Protein AF-A0A497IGG0-F1 (afdb_monomer)

Nearest PDB structures (foldseek):
  1g3r-assembly1_A  TM=9.548E-01  e=1.535E-21  Pyrococcus furiosus
  1ion-assembly1_A  TM=9.509E-01  e=1.535E-21  Pyrococcus horikoshii OT3
  1hyq-assembly1_A  TM=8.989E-01  e=4.928E-22  Archaeoglobus fulgidus
  3r9i-assembly2_C  TM=8.880E-01  e=5.712E-17  Escherichia coli K-12
  3ea0-assembly1_B  TM=8.525E-01  e=4.360E-14  Chlorobaculum tepidum TLS

pLDDT: mean 75.9, std 26.22, range [29.31, 98.81]

Sequence (349 aa):
MARVIGIISGKGGVGKTTIAVNMSALLQQNKYDNILVETNFTSPTAGLHLGLVPAEHTIDKVLKRKMKIRDVLIEHPSGLTIVSFSMVLKDLKDIDPEELMKVVRRLRKESDLIILDGPDGLGKETILTIENSDDILIVTNPELPAVVEALRCARLAKAFKKNVLGVVINRVGEYEYELLPEEVENITEERILGIIPEDRVLQEAIAHRTPVVIFDPEAPSSVALRELTQDIIGISLKMKKAAKKMPSEKVKKVEKREELKFFKKIKHTLKGDIIGDFRGLFGMMKRRKSEAVMKKIEALETIKGSPVKKAEEKAEKKEERKKGIKEKFIEFLHTDYDLKTLKAKKKEI

Structure (mmCIF, N/CA/C/O backbone):
data_AF-A0A497IGG0-F1
#
_entry.id   AF-A0A497IGG0-F1
#
loop_
_atom_site.group_PDB
_atom_site.id
_atom_site.type_symbol
_atom_site.label_atom_id
_atom_site.label_alt_id
_atom_site.label_comp_id
_atom_site.label_asym_id
_atom_site.label_entity_id
_atom_site.label_seq_id
_atom_site.pdbx_PDB_ins_code
_atom_site.Cartn_x
_atom_site.Cartn_y
_atom_site.Cartn_z
_atom_site.occupancy
_atom_site.B_iso_or_equiv
_atom_site.auth_seq_id
_atom_site.auth_comp_id
_atom_site.auth_asym_id
_atom_site.auth_atom_id
_atom_site.pdbx_PDB_model_num
ATOM 1 N N . MET A 1 1 ? -8.935 -10.518 15.696 1.00 64.12 1 MET A N 1
ATOM 2 C CA . MET A 1 1 ? -8.719 -9.098 15.350 1.00 64.12 1 MET A CA 1
ATOM 3 C C . MET A 1 1 ? -8.393 -9.037 13.878 1.00 64.12 1 MET A C 1
ATOM 5 O O . MET A 1 1 ? -7.662 -9.919 13.431 1.00 64.12 1 MET A O 1
ATOM 9 N N . ALA A 1 2 ? -8.943 -8.045 13.172 1.00 87.31 2 ALA A N 1
ATOM 10 C CA . ALA A 1 2 ? -8.617 -7.789 11.775 1.00 87.31 2 ALA A CA 1
ATOM 11 C C . ALA A 1 2 ? -7.109 -7.667 11.592 1.00 87.31 2 ALA A C 1
ATOM 13 O O . ALA A 1 2 ? -6.433 -7.069 12.441 1.00 87.31 2 ALA A O 1
ATOM 14 N N . ARG A 1 3 ? -6.610 -8.222 10.495 1.00 91.50 3 ARG A N 1
ATOM 15 C CA . ARG A 1 3 ? -5.224 -8.044 10.083 1.00 91.50 3 ARG A CA 1
ATOM 16 C C . ARG A 1 3 ? -5.093 -6.737 9.311 1.00 91.50 3 ARG A C 1
ATOM 18 O O . ARG A 1 3 ? -5.967 -6.437 8.510 1.00 91.50 3 ARG A O 1
ATOM 25 N N . VAL A 1 4 ? -4.033 -5.970 9.537 1.00 95.25 4 VAL A N 1
ATOM 26 C CA . VAL A 1 4 ? -3.829 -4.676 8.867 1.00 95.25 4 VAL A CA 1
ATOM 27 C C . VAL A 1 4 ? -2.550 -4.694 8.046 1.00 95.25 4 VAL A C 1
ATOM 29 O O . VAL A 1 4 ? -1.474 -4.932 8.594 1.00 95.25 4 VAL A O 1
ATOM 32 N N . ILE A 1 5 ? -2.674 -4.416 6.751 1.00 97.38 5 ILE A N 1
ATOM 33 C CA . ILE A 1 5 ? -1.553 -4.261 5.825 1.00 97.38 5 ILE A CA 1
ATOM 34 C C . ILE A 1 5 ? -1.436 -2.778 5.483 1.00 97.38 5 ILE A C 1
ATOM 36 O O . ILE A 1 5 ? -2.341 -2.209 4.878 1.00 97.38 5 ILE A O 1
ATOM 40 N N . GLY A 1 6 ? -0.330 -2.154 5.875 1.00 97.62 6 GLY A N 1
ATOM 41 C CA . GLY A 1 6 ? -0.007 -0.786 5.486 1.00 97.62 6 GLY A CA 1
ATOM 42 C C . GLY A 1 6 ? 0.817 -0.762 4.211 1.00 97.62 6 GLY A C 1
ATOM 43 O O . GLY A 1 6 ? 1.868 -1.400 4.154 1.00 97.62 6 GLY A O 1
ATOM 44 N N . ILE A 1 7 ? 0.365 -0.016 3.209 1.00 98.44 7 ILE A N 1
ATOM 45 C CA . ILE A 1 7 ? 1.112 0.227 1.976 1.00 98.44 7 ILE A CA 1
ATOM 46 C C . ILE A 1 7 ? 1.836 1.563 2.112 1.00 98.44 7 ILE A C 1
ATOM 48 O O . ILE A 1 7 ? 1.200 2.590 2.335 1.00 98.44 7 ILE A O 1
ATOM 52 N N . ILE A 1 8 ? 3.165 1.559 2.001 1.00 97.94 8 ILE A N 1
ATOM 53 C CA . ILE A 1 8 ? 3.995 2.761 2.178 1.00 97.94 8 ILE A CA 1
ATOM 54 C C . ILE A 1 8 ? 5.045 2.901 1.074 1.00 97.94 8 ILE A C 1
ATOM 56 O O . ILE A 1 8 ? 5.394 1.940 0.392 1.00 97.94 8 ILE A O 1
ATOM 60 N N . SER A 1 9 ? 5.573 4.114 0.917 1.00 97.62 9 SER A N 1
ATOM 61 C CA . SER A 1 9 ? 6.671 4.433 0.004 1.00 97.62 9 SER A CA 1
ATOM 62 C C . SER A 1 9 ? 7.391 5.675 0.504 1.00 97.62 9 SER A C 1
ATOM 64 O O . SER A 1 9 ? 6.770 6.568 1.076 1.00 97.62 9 SER A O 1
ATOM 66 N N . GLY A 1 10 ? 8.699 5.762 0.276 1.00 93.00 10 GLY A N 1
ATOM 67 C CA . GLY A 1 10 ? 9.455 6.947 0.688 1.00 93.00 10 GLY A CA 1
ATOM 68 C C . GLY A 1 10 ? 9.480 8.054 -0.377 1.00 93.00 10 GLY A C 1
ATOM 69 O O . GLY A 1 10 ? 9.797 9.195 -0.061 1.00 93.00 10 GLY A O 1
ATOM 70 N N . LYS A 1 11 ? 9.061 7.757 -1.616 1.00 94.00 11 LYS A N 1
ATOM 71 C CA . LYS A 1 11 ? 8.843 8.738 -2.694 1.00 94.00 11 LYS A CA 1
ATOM 72 C C . LYS A 1 11 ? 7.354 8.817 -3.053 1.00 94.00 11 LYS A C 1
ATOM 74 O O . LYS A 1 11 ? 6.658 7.798 -3.016 1.00 94.00 11 LYS A O 1
ATOM 79 N N . GLY A 1 12 ? 6.882 10.016 -3.394 1.00 93.69 12 GLY A N 1
ATOM 80 C CA . GLY A 1 12 ? 5.535 10.236 -3.923 1.00 93.69 12 GLY A CA 1
ATOM 81 C C . GLY A 1 12 ? 5.400 9.863 -5.397 1.00 93.69 12 GLY A C 1
ATOM 82 O O . GLY A 1 12 ? 6.393 9.784 -6.117 1.00 93.69 12 GLY A O 1
ATOM 83 N N . GLY A 1 13 ? 4.171 9.593 -5.838 1.00 93.75 13 GLY A N 1
ATOM 84 C CA . GLY A 1 13 ? 3.883 9.255 -7.240 1.00 93.75 13 GLY A CA 1
ATOM 85 C C . GLY A 1 13 ? 4.322 7.854 -7.694 1.00 93.75 13 GLY A C 1
ATOM 86 O O . GLY A 1 13 ? 4.253 7.556 -8.878 1.00 93.75 13 GLY A O 1
ATOM 87 N N . VAL A 1 14 ? 4.731 6.966 -6.781 1.00 96.69 14 VAL A N 1
ATOM 88 C CA . VAL A 1 14 ? 5.148 5.585 -7.122 1.00 96.69 14 VAL A CA 1
ATOM 89 C C . VAL A 1 14 ? 3.981 4.613 -7.371 1.00 96.69 14 VAL A C 1
ATOM 91 O O . VAL A 1 14 ? 4.199 3.428 -7.585 1.00 96.69 14 VAL A O 1
ATOM 94 N N . GLY A 1 15 ? 2.726 5.071 -7.289 1.00 96.31 15 GLY A N 1
ATOM 95 C CA . GLY A 1 15 ? 1.532 4.248 -7.548 1.00 96.31 15 GLY A CA 1
ATOM 96 C C . GLY A 1 15 ? 0.986 3.431 -6.365 1.00 96.31 15 GLY A C 1
ATOM 97 O O . GLY A 1 15 ? 0.277 2.451 -6.582 1.00 96.31 15 GLY A O 1
ATOM 98 N N . LYS A 1 16 ? 1.261 3.829 -5.110 1.00 97.00 16 LYS A N 1
ATOM 99 C CA . LYS A 1 16 ? 0.689 3.173 -3.910 1.00 97.00 16 LYS A CA 1
ATOM 100 C C . LYS A 1 16 ? -0.827 3.041 -3.961 1.00 97.00 16 LYS A C 1
ATOM 102 O O . LYS A 1 16 ? -1.327 1.927 -3.862 1.00 97.00 16 LYS A O 1
ATOM 107 N N . THR A 1 17 ? -1.534 4.153 -4.155 1.00 97.25 17 THR A N 1
ATOM 108 C CA . THR A 1 17 ? -2.999 4.183 -4.188 1.00 97.25 17 THR A CA 1
ATOM 109 C C . THR A 1 17 ? -3.548 3.290 -5.291 1.00 97.25 17 THR A C 1
ATOM 111 O O . THR A 1 17 ? -4.487 2.532 -5.066 1.00 97.25 17 THR A O 1
ATOM 114 N N . THR A 1 18 ? -2.911 3.298 -6.462 1.00 97.81 18 THR A N 1
ATOM 115 C CA . THR A 1 18 ? -3.256 2.420 -7.582 1.00 97.81 18 THR A CA 1
ATOM 116 C C . THR A 1 18 ? -3.155 0.946 -7.185 1.00 97.81 18 THR A C 1
ATOM 118 O O . THR A 1 18 ? -4.104 0.190 -7.396 1.00 97.81 18 THR A O 1
ATOM 121 N N . ILE A 1 19 ? -2.056 0.534 -6.546 1.00 98.25 19 ILE A N 1
ATOM 122 C CA . ILE A 1 19 ? -1.895 -0.834 -6.034 1.00 98.25 19 ILE A CA 1
ATOM 123 C C . ILE A 1 19 ? -2.921 -1.126 -4.929 1.00 98.25 19 ILE A C 1
ATOM 125 O O . ILE A 1 19 ? -3.547 -2.182 -4.954 1.00 98.25 19 ILE A O 1
ATOM 129 N N . ALA A 1 20 ? -3.145 -0.198 -3.994 1.00 98.19 20 ALA A N 1
ATOM 130 C CA . ALA A 1 20 ? -4.071 -0.370 -2.874 1.00 98.19 20 ALA A CA 1
ATOM 131 C C . ALA A 1 20 ? -5.507 -0.614 -3.351 1.00 98.19 20 ALA A C 1
ATOM 133 O O . ALA A 1 20 ? -6.161 -1.557 -2.903 1.00 98.19 20 ALA A O 1
ATOM 134 N N . VAL A 1 21 ? -5.977 0.202 -4.298 1.00 98.00 21 VAL A N 1
ATOM 135 C CA . VAL A 1 21 ? -7.313 0.113 -4.898 1.00 98.00 21 VAL A CA 1
ATOM 136 C C . VAL A 1 21 ? -7.501 -1.216 -5.626 1.00 98.00 21 VAL A C 1
ATOM 138 O O . VAL A 1 21 ? -8.474 -1.928 -5.370 1.00 98.00 21 VAL A O 1
ATOM 141 N N . ASN A 1 22 ? -6.559 -1.585 -6.495 1.00 98.31 22 ASN A N 1
ATOM 142 C CA . ASN A 1 22 ? -6.674 -2.809 -7.286 1.00 98.31 22 ASN A CA 1
ATOM 143 C C . ASN A 1 22 ? -6.531 -4.076 -6.438 1.00 98.31 22 ASN A C 1
ATOM 145 O O . ASN A 1 22 ? -7.313 -5.011 -6.599 1.00 98.31 22 ASN A O 1
ATOM 149 N N . MET A 1 23 ? -5.592 -4.094 -5.491 1.00 97.50 23 MET A N 1
ATOM 150 C CA . MET A 1 23 ? -5.444 -5.203 -4.549 1.00 97.50 23 MET A CA 1
ATOM 151 C C . MET A 1 23 ? -6.707 -5.375 -3.697 1.00 97.50 23 MET A C 1
ATOM 153 O O . MET A 1 23 ? -7.153 -6.501 -3.500 1.00 97.50 23 MET A O 1
ATOM 157 N N . SER A 1 24 ? -7.327 -4.285 -3.231 1.00 97.19 24 SER A N 1
ATOM 158 C CA . SER A 1 24 ? -8.570 -4.350 -2.440 1.00 97.19 24 SER A CA 1
ATOM 159 C C . SER A 1 24 ? -9.749 -4.890 -3.259 1.00 97.19 24 SER A C 1
ATOM 161 O O . SER A 1 24 ? -10.514 -5.724 -2.770 1.00 97.19 24 SER A O 1
ATOM 163 N N . ALA A 1 25 ? -9.859 -4.492 -4.533 1.00 96.94 25 ALA A N 1
ATOM 164 C CA . ALA A 1 25 ? -10.844 -5.050 -5.460 1.00 96.94 25 ALA A CA 1
ATOM 165 C C . ALA A 1 25 ? -10.638 -6.561 -5.676 1.00 96.94 25 ALA A C 1
ATOM 167 O O . ALA A 1 25 ? -11.580 -7.343 -5.545 1.00 96.94 25 ALA A O 1
ATOM 168 N N . LEU A 1 26 ? -9.398 -6.990 -5.929 1.00 96.81 26 LEU A N 1
ATOM 169 C CA . LEU A 1 26 ? -9.049 -8.403 -6.099 1.00 96.81 26 LEU A CA 1
ATOM 170 C C . LEU A 1 26 ? -9.296 -9.222 -4.826 1.00 96.81 26 LEU A C 1
ATOM 172 O O . LEU A 1 26 ? -9.812 -10.337 -4.902 1.00 96.81 26 LEU A O 1
ATOM 176 N N . LEU A 1 27 ? -8.955 -8.691 -3.649 1.00 94.81 27 LEU A N 1
ATOM 177 C CA . LEU A 1 27 ? -9.236 -9.334 -2.363 1.00 94.81 27 LEU A CA 1
ATOM 178 C C . LEU A 1 27 ? -10.739 -9.586 -2.205 1.00 94.81 27 LEU A C 1
ATOM 180 O O . LEU A 1 27 ? -11.138 -10.705 -1.869 1.00 94.81 27 LEU A O 1
ATOM 184 N N . GLN A 1 28 ? -11.571 -8.598 -2.541 1.00 92.69 28 GLN A N 1
ATOM 185 C CA . GLN A 1 28 ? -13.020 -8.749 -2.478 1.00 92.69 28 GLN A CA 1
ATOM 186 C C . GLN A 1 28 ? -13.546 -9.781 -3.487 1.00 92.69 28 GLN A C 1
ATOM 188 O O . GLN A 1 28 ? -14.365 -10.627 -3.124 1.00 92.69 28 GLN A O 1
ATOM 193 N N . GLN A 1 29 ? -13.042 -9.784 -4.729 1.00 91.75 29 GLN A N 1
ATOM 194 C CA . GLN A 1 29 ? -13.375 -10.815 -5.726 1.00 91.75 29 GLN A CA 1
ATOM 195 C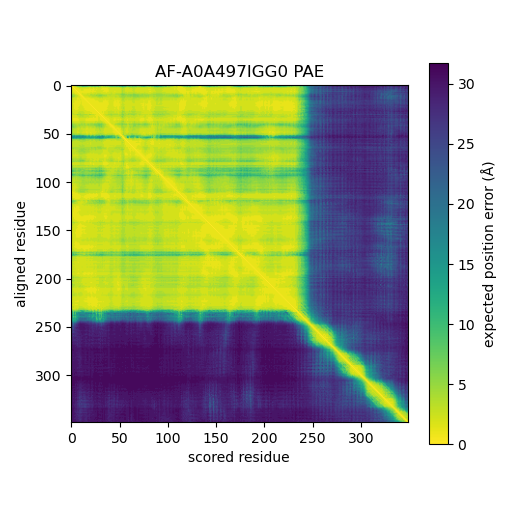 C . GLN A 1 29 ? -13.017 -12.228 -5.239 1.00 91.75 29 GLN A C 1
ATOM 197 O O . GLN A 1 29 ? -13.730 -13.193 -5.516 1.00 91.75 29 GLN A O 1
ATOM 202 N N . ASN A 1 30 ? -11.951 -12.349 -4.443 1.00 90.62 30 ASN A N 1
ATOM 203 C CA . ASN A 1 30 ? -11.539 -13.586 -3.779 1.00 90.62 30 ASN A CA 1
ATOM 204 C C . ASN A 1 30 ? -12.281 -13.846 -2.450 1.00 90.62 30 ASN A C 1
ATOM 206 O O . ASN A 1 30 ? -11.881 -14.723 -1.683 1.00 90.62 30 ASN A O 1
ATOM 210 N N . LYS A 1 31 ? -13.382 -13.126 -2.187 1.00 90.38 31 LYS A N 1
ATOM 211 C CA . LYS A 1 31 ? -14.253 -13.258 -1.007 1.00 90.38 31 LYS A CA 1
ATOM 212 C C . LYS A 1 31 ? -13.552 -12.961 0.323 1.00 90.38 31 LYS A C 1
ATOM 214 O O . LYS A 1 31 ? -13.986 -13.445 1.369 1.00 90.38 31 LYS A O 1
ATOM 219 N N . TYR A 1 32 ? -12.476 -12.175 0.297 1.00 90.88 32 TYR A N 1
ATOM 220 C CA . TYR A 1 32 ? -11.904 -11.607 1.511 1.00 90.88 32 TYR A CA 1
ATOM 221 C C . TYR A 1 32 ? -12.684 -10.357 1.886 1.00 90.88 32 TYR A C 1
ATOM 223 O O . TYR A 1 32 ? -12.653 -9.367 1.160 1.00 90.88 32 TYR A O 1
ATOM 231 N N . ASP A 1 33 ? -13.333 -10.408 3.044 1.00 91.19 33 ASP A N 1
ATOM 232 C CA . ASP A 1 33 ? -13.874 -9.227 3.705 1.00 91.19 33 ASP A CA 1
ATOM 233 C C . ASP A 1 33 ? -12.710 -8.286 4.041 1.00 91.19 33 ASP A C 1
ATOM 235 O O . ASP A 1 33 ? -11.875 -8.599 4.903 1.00 91.19 33 ASP A O 1
ATOM 239 N N . ASN A 1 34 ? -12.613 -7.191 3.281 1.00 94.75 34 ASN A N 1
ATOM 240 C CA . ASN A 1 34 ? -11.576 -6.187 3.442 1.00 94.75 34 ASN A CA 1
ATOM 241 C C . ASN A 1 34 ? -12.114 -4.757 3.303 1.00 94.75 34 ASN A C 1
ATOM 243 O O . ASN A 1 34 ? -13.035 -4.497 2.533 1.00 94.75 34 ASN A O 1
ATOM 247 N N . ILE A 1 35 ? -11.486 -3.827 4.024 1.00 96.50 35 ILE A N 1
ATOM 248 C CA . ILE A 1 35 ? -11.731 -2.387 3.895 1.00 96.50 35 ILE A CA 1
ATOM 249 C C . ILE A 1 35 ? -10.438 -1.695 3.461 1.00 96.50 35 ILE A C 1
ATOM 251 O O . ILE A 1 35 ? -9.408 -1.815 4.134 1.00 96.50 35 ILE A O 1
ATOM 255 N N . LEU A 1 36 ? -10.508 -0.918 2.380 1.00 97.38 36 LEU A N 1
ATOM 256 C CA . LEU A 1 36 ? -9.475 0.041 2.002 1.00 97.38 36 LEU A CA 1
ATOM 257 C C . LEU A 1 36 ? -9.667 1.338 2.788 1.00 97.38 36 LEU A C 1
ATOM 259 O O . LEU A 1 36 ? -10.736 1.941 2.757 1.00 97.38 36 LEU A O 1
ATOM 263 N N . VAL A 1 37 ? -8.633 1.789 3.484 1.00 96.31 37 VAL A N 1
ATOM 264 C CA . VAL A 1 37 ? -8.653 3.038 4.245 1.00 96.31 37 VAL A CA 1
ATOM 265 C C . VAL A 1 37 ? -7.547 3.935 3.732 1.00 96.31 37 VAL A C 1
ATOM 267 O O . VAL A 1 37 ? -6.366 3.609 3.839 1.00 96.31 37 VAL A O 1
ATOM 270 N N . GLU A 1 38 ? -7.931 5.089 3.211 1.00 92.56 38 GLU A N 1
ATOM 271 C CA . GLU A 1 38 ? -6.991 6.154 2.894 1.00 92.56 38 GLU A CA 1
ATOM 272 C C . GLU A 1 38 ? -6.461 6.766 4.193 1.00 92.56 38 GLU A C 1
ATOM 274 O O . GLU A 1 38 ? -7.244 7.098 5.087 1.00 92.56 38 GLU A O 1
ATOM 279 N N . THR A 1 39 ? -5.139 6.909 4.330 1.00 92.19 39 THR A N 1
ATOM 280 C CA . THR A 1 39 ? -4.535 7.594 5.487 1.00 92.19 39 THR A CA 1
ATOM 281 C C . THR A 1 39 ? -3.806 8.885 5.123 1.00 92.19 39 THR A C 1
ATOM 283 O O . THR A 1 39 ? -3.389 9.616 6.021 1.00 92.19 39 THR A O 1
ATOM 286 N N . ASN A 1 40 ? -3.730 9.218 3.830 1.00 89.06 40 ASN A N 1
ATOM 287 C CA . ASN A 1 40 ? -3.212 10.488 3.328 1.00 89.06 40 ASN A CA 1
ATOM 288 C C . ASN A 1 40 ? -4.316 11.555 3.239 1.00 89.06 40 ASN A C 1
ATOM 290 O O . ASN A 1 40 ? -4.895 11.791 2.181 1.00 89.06 40 ASN A O 1
ATOM 294 N N . PHE A 1 41 ? -4.616 12.217 4.356 1.00 85.50 41 PHE A N 1
ATOM 295 C CA . PHE A 1 41 ? -5.659 13.249 4.387 1.00 85.50 41 PHE A CA 1
ATOM 296 C C . PHE A 1 41 ? -5.196 14.613 3.869 1.00 85.50 41 PHE A C 1
ATOM 298 O O . PHE A 1 41 ? -6.029 15.486 3.649 1.00 85.50 41 PHE A O 1
ATOM 305 N N . THR A 1 42 ? -3.891 14.842 3.708 1.00 84.00 42 THR A N 1
ATOM 306 C CA . THR A 1 42 ? -3.384 16.126 3.193 1.00 84.00 42 THR A CA 1
ATOM 307 C C . THR A 1 42 ? -3.527 16.226 1.679 1.00 84.00 42 THR A C 1
ATOM 309 O O . THR A 1 42 ? -3.725 17.320 1.151 1.00 84.00 42 THR A O 1
ATOM 312 N N . SER A 1 43 ? -3.477 15.085 0.989 1.00 85.81 43 SER A N 1
ATOM 313 C CA . SER A 1 43 ? -3.681 14.981 -0.452 1.00 85.81 43 SER A CA 1
ATOM 314 C C . SER A 1 43 ? -4.398 13.670 -0.802 1.00 85.81 43 SER A C 1
ATOM 316 O O . SER A 1 43 ? -3.770 12.767 -1.364 1.00 85.81 43 SER A O 1
ATOM 318 N N . PRO A 1 44 ? -5.696 13.541 -0.473 1.00 88.81 44 PRO A N 1
ATOM 319 C CA . PRO A 1 44 ? -6.453 12.328 -0.755 1.00 88.81 44 PRO A CA 1
ATOM 320 C C . PRO A 1 44 ? -6.630 12.112 -2.262 1.00 88.81 44 PRO A C 1
ATOM 322 O O . PRO A 1 44 ? -6.886 13.047 -3.022 1.00 88.81 44 PRO A O 1
ATOM 325 N N . THR A 1 45 ? -6.484 10.865 -2.704 1.00 91.00 45 THR A N 1
ATOM 326 C CA . THR A 1 45 ? -6.575 10.457 -4.112 1.00 91.00 45 THR A CA 1
ATOM 327 C C . THR A 1 45 ? -7.341 9.152 -4.330 1.00 91.00 45 THR A C 1
ATOM 329 O O . THR A 1 45 ? -7.774 8.894 -5.454 1.00 91.00 45 THR A O 1
ATOM 332 N N . ALA A 1 46 ? -7.581 8.329 -3.307 1.00 92.69 46 ALA A N 1
ATOM 333 C CA . ALA A 1 46 ? -8.258 7.041 -3.463 1.00 92.69 46 ALA A CA 1
ATOM 334 C C . ALA A 1 46 ? -9.709 7.212 -3.945 1.00 92.69 46 ALA A C 1
ATOM 336 O O . ALA A 1 46 ? -10.154 6.507 -4.850 1.00 92.69 46 ALA A O 1
ATOM 337 N N . GLY A 1 47 ? -10.420 8.218 -3.422 1.00 90.94 47 GLY A N 1
ATOM 338 C CA . GLY A 1 47 ? -11.763 8.569 -3.896 1.00 90.94 47 GLY A CA 1
ATOM 339 C C . GLY A 1 47 ? -11.794 9.016 -5.364 1.00 90.94 47 GLY A C 1
ATOM 340 O O . GLY A 1 47 ? -12.758 8.722 -6.067 1.00 90.94 47 GLY A O 1
ATOM 341 N N . LEU A 1 48 ? -10.730 9.665 -5.859 1.00 90.62 48 LEU A N 1
ATOM 342 C CA . LEU A 1 48 ? -10.621 10.075 -7.266 1.00 90.62 48 LEU A CA 1
ATOM 343 C C . LEU A 1 48 ? -10.445 8.878 -8.203 1.00 90.62 48 LEU A C 1
ATOM 345 O O . LEU A 1 48 ? -11.103 8.833 -9.240 1.00 90.62 48 LEU A O 1
ATOM 349 N N . HIS A 1 49 ? -9.626 7.894 -7.815 1.00 92.75 49 HIS A N 1
ATOM 350 C CA . HIS A 1 49 ? -9.438 6.653 -8.582 1.00 92.75 49 HIS A CA 1
ATOM 351 C C . HIS A 1 49 ? -10.755 5.891 -8.808 1.00 92.75 49 HIS A C 1
ATOM 353 O O . HIS A 1 49 ? -10.873 5.135 -9.767 1.00 92.75 49 HIS A O 1
ATOM 359 N N . LEU A 1 50 ? -11.732 6.089 -7.920 1.00 92.62 50 LEU A N 1
ATOM 360 C CA . LEU A 1 50 ? -13.004 5.366 -7.882 1.00 92.62 50 LEU A CA 1
ATOM 361 C C . LEU A 1 50 ? -14.216 6.249 -8.201 1.00 92.62 50 LEU A C 1
ATOM 363 O O . LEU A 1 50 ? -15.357 5.833 -8.026 1.00 92.62 50 LEU A O 1
ATOM 367 N N . GLY A 1 51 ? -13.999 7.502 -8.614 1.00 90.69 51 GLY A N 1
ATOM 368 C CA . GLY A 1 51 ? -15.100 8.395 -8.975 1.00 90.69 51 GLY A CA 1
ATOM 369 C C . GLY A 1 51 ? -16.033 8.776 -7.825 1.00 90.69 51 GLY A C 1
ATOM 370 O O . GLY A 1 51 ? -17.156 9.203 -8.080 1.00 90.69 51 GLY A O 1
ATOM 371 N N . LEU A 1 52 ? -15.587 8.659 -6.574 1.00 86.69 52 LEU A N 1
ATOM 372 C CA . LEU A 1 52 ? -16.382 8.913 -5.369 1.00 86.69 52 LEU A CA 1
ATOM 373 C C . LEU A 1 52 ? -16.419 10.404 -5.000 1.00 86.69 52 LEU A C 1
ATOM 375 O O . LEU A 1 52 ? -16.377 10.758 -3.828 1.00 86.69 52 LEU A O 1
ATOM 379 N N . VAL A 1 53 ? -16.446 11.306 -5.984 1.00 79.38 53 VAL A N 1
ATOM 380 C CA . VAL A 1 53 ? -16.365 12.756 -5.754 1.00 79.38 53 VAL A CA 1
ATOM 381 C C . VAL A 1 53 ? -17.569 13.468 -6.382 1.00 79.38 53 VAL A C 1
ATOM 383 O O . VAL A 1 53 ? -17.810 13.279 -7.575 1.00 79.38 53 VAL A O 1
ATOM 386 N N . PRO A 1 54 ? -18.293 14.325 -5.630 1.00 70.50 54 PRO A N 1
ATOM 387 C CA . PRO A 1 54 ? -18.105 14.633 -4.207 1.00 70.50 54 PRO A CA 1
ATOM 388 C C . PRO A 1 54 ? -18.565 13.485 -3.290 1.00 70.50 54 PRO A C 1
ATOM 390 O O . PRO A 1 54 ? -19.655 12.947 -3.459 1.00 70.50 54 PRO A O 1
ATOM 393 N N . ALA A 1 55 ? -17.757 13.142 -2.283 1.00 73.00 55 ALA A N 1
ATOM 394 C CA . ALA A 1 55 ? -18.138 12.160 -1.271 1.00 73.00 55 ALA A CA 1
ATOM 395 C C . ALA A 1 55 ? -18.929 12.838 -0.144 1.00 73.00 55 ALA A C 1
ATOM 397 O O . ALA A 1 55 ? -18.415 13.701 0.568 1.00 73.00 55 ALA A O 1
ATOM 398 N N . GLU A 1 56 ? -20.175 12.417 0.067 1.00 80.94 56 GLU A N 1
ATOM 399 C CA . GLU A 1 56 ? -20.956 12.840 1.236 1.00 80.94 56 GLU A CA 1
ATOM 400 C C . GLU A 1 56 ? -20.585 12.064 2.509 1.00 80.94 56 GLU A C 1
ATOM 402 O O . GLU A 1 56 ? -20.825 12.543 3.616 1.00 80.94 56 GLU A O 1
ATOM 407 N N . HIS A 1 57 ? -19.967 10.894 2.374 1.00 89.75 57 HIS A N 1
ATOM 408 C CA . HIS A 1 57 ? -19.739 9.945 3.460 1.00 89.75 57 HIS A CA 1
ATOM 409 C C . HIS A 1 57 ? -18.234 9.761 3.701 1.00 89.75 57 HIS A C 1
ATOM 411 O O . HIS A 1 57 ? -17.646 8.758 3.318 1.00 89.75 57 HIS A O 1
ATOM 417 N N . THR A 1 58 ? -17.588 10.760 4.308 1.00 92.50 58 THR A N 1
ATOM 418 C CA . THR A 1 58 ? -16.121 10.825 4.429 1.00 92.50 58 THR A CA 1
ATOM 419 C C . THR A 1 58 ? -15.633 10.712 5.868 1.00 92.50 58 THR A C 1
ATOM 421 O O . THR A 1 58 ? -16.279 11.174 6.815 1.00 92.50 58 THR A O 1
ATOM 424 N N . ILE A 1 59 ? -14.450 10.124 6.058 1.00 93.00 59 ILE A N 1
ATOM 425 C CA . ILE A 1 59 ? -13.902 9.851 7.394 1.00 93.00 59 ILE A CA 1
ATOM 426 C C . ILE A 1 59 ? -13.653 11.118 8.223 1.00 93.00 59 ILE A C 1
ATOM 428 O O . ILE A 1 59 ? -13.788 11.077 9.447 1.00 93.00 59 ILE A O 1
ATOM 432 N N . ASP A 1 60 ? -13.382 12.266 7.595 1.00 92.69 60 ASP A N 1
ATOM 433 C CA . ASP A 1 60 ? -13.248 13.552 8.293 1.00 92.69 60 ASP A CA 1
ATOM 434 C C . ASP A 1 60 ? -14.513 13.929 9.083 1.00 92.69 60 ASP A C 1
ATOM 436 O O . ASP A 1 60 ? -14.418 14.491 10.180 1.00 92.69 60 ASP A O 1
ATOM 440 N N . LYS A 1 61 ? -15.703 13.525 8.618 1.00 93.00 61 LYS A N 1
ATOM 441 C CA . LYS A 1 61 ? -16.958 13.721 9.354 1.00 93.00 61 LYS A CA 1
ATOM 442 C C . LYS A 1 61 ? -17.021 12.853 10.607 1.00 93.00 61 LYS A C 1
ATOM 444 O O . LYS A 1 61 ? -17.555 13.302 11.621 1.00 93.00 61 LYS A O 1
ATOM 449 N N . VAL A 1 62 ? -16.435 11.656 10.594 1.00 93.75 62 VAL A N 1
ATOM 450 C CA . VAL A 1 62 ? -16.307 10.805 11.793 1.00 93.75 62 VAL A CA 1
ATOM 451 C C . VAL A 1 62 ? -15.311 11.413 12.774 1.00 93.75 62 VAL A C 1
ATOM 453 O O . VAL A 1 62 ? -15.601 11.489 13.970 1.00 93.75 62 VAL A O 1
ATOM 456 N N . LEU A 1 63 ? -14.173 11.910 12.279 1.00 92.19 63 LEU A N 1
ATOM 457 C CA . LEU A 1 63 ? -13.163 12.595 13.098 1.00 92.19 63 LEU A CA 1
ATOM 458 C C . LEU A 1 63 ? -13.744 13.843 13.776 1.00 92.19 63 LEU A C 1
ATOM 460 O O . LEU A 1 63 ? -13.475 14.106 14.946 1.00 92.19 63 LEU A O 1
ATOM 464 N N . LYS A 1 64 ? -14.649 14.544 13.085 1.00 92.19 64 LYS A N 1
ATOM 465 C CA . LYS A 1 64 ? -15.402 15.697 13.603 1.00 92.19 64 LYS A CA 1
ATOM 466 C C . LYS A 1 64 ? -16.664 15.323 14.389 1.00 92.19 64 LYS A C 1
ATOM 468 O O . LYS A 1 64 ? -17.426 16.214 14.757 1.00 92.19 64 LYS A O 1
ATOM 473 N N . ARG A 1 65 ? -16.890 14.032 14.671 1.00 92.19 65 ARG A N 1
ATOM 474 C CA . ARG A 1 65 ? -18.055 13.497 15.409 1.00 92.19 65 ARG A CA 1
ATOM 475 C C . ARG A 1 65 ? -19.418 13.841 14.783 1.00 92.19 65 ARG A C 1
ATOM 477 O O . ARG A 1 65 ? -20.421 13.890 15.486 1.00 92.19 65 ARG A O 1
ATOM 484 N N . LYS A 1 66 ? -19.458 14.071 13.470 1.00 93.31 66 LYS A N 1
ATOM 485 C CA . LYS A 1 66 ? -20.673 14.376 12.697 1.00 93.31 66 LYS A CA 1
ATOM 486 C C . LYS A 1 66 ? -21.346 13.133 12.111 1.00 93.31 66 LYS A C 1
ATOM 488 O O . LYS A 1 66 ? -22.519 13.201 11.769 1.00 93.31 66 LYS A O 1
ATOM 493 N N . MET A 1 67 ? -20.621 12.020 11.985 1.00 94.81 67 MET A N 1
ATOM 494 C CA . MET A 1 67 ? -21.122 10.751 11.437 1.00 94.81 67 MET A CA 1
ATOM 495 C C . MET A 1 67 ? -20.582 9.558 12.224 1.00 94.81 67 MET A C 1
ATOM 497 O O . MET A 1 67 ? -19.561 9.668 12.914 1.00 94.81 67 MET A O 1
ATOM 501 N N . LYS A 1 68 ? -21.260 8.410 12.129 1.00 94.06 68 LYS A N 1
ATOM 502 C CA . LYS A 1 68 ? -20.748 7.152 12.679 1.00 94.06 68 LYS A CA 1
ATOM 503 C C . LYS A 1 68 ? -19.803 6.505 11.676 1.00 94.06 68 LYS A C 1
ATOM 505 O O . LYS A 1 68 ? -19.857 6.748 10.479 1.00 94.06 68 LYS A O 1
ATOM 510 N N . ILE A 1 69 ? -18.947 5.627 12.189 1.00 92.75 69 ILE A N 1
ATOM 511 C CA . ILE A 1 69 ? -17.937 4.934 11.385 1.00 92.75 69 ILE A CA 1
ATOM 512 C C . ILE A 1 69 ? -18.538 4.062 10.276 1.00 92.75 69 ILE A C 1
ATOM 514 O O . ILE A 1 69 ? -17.946 3.947 9.215 1.00 92.75 69 ILE A O 1
ATOM 518 N N . ARG A 1 70 ? -19.717 3.476 10.514 1.00 92.44 70 ARG A N 1
ATOM 519 C CA . ARG A 1 70 ? -20.413 2.641 9.527 1.00 92.44 70 ARG A CA 1
ATOM 520 C C . ARG A 1 70 ? -20.981 3.450 8.375 1.00 92.44 70 ARG A C 1
ATOM 522 O O . ARG A 1 70 ? -21.041 2.943 7.268 1.00 92.44 70 ARG A O 1
ATOM 529 N N . ASP A 1 71 ? -21.346 4.701 8.637 1.00 93.81 71 ASP A N 1
ATOM 530 C CA . ASP A 1 71 ? -21.934 5.571 7.624 1.00 93.81 71 ASP A CA 1
ATOM 531 C C . ASP A 1 71 ? -20.888 5.970 6.573 1.00 93.81 71 ASP A C 1
ATOM 533 O O . ASP A 1 71 ? -21.251 6.395 5.491 1.00 93.81 71 ASP A O 1
ATOM 537 N N . VAL A 1 72 ? -19.591 5.841 6.873 1.00 93.75 72 VAL A N 1
ATOM 538 C CA . VAL A 1 72 ? -18.496 6.203 5.954 1.00 93.75 72 VAL A CA 1
ATOM 539 C C . VAL A 1 72 ? -17.829 4.997 5.294 1.00 93.75 72 VAL A C 1
ATOM 541 O O . VAL A 1 72 ? -16.777 5.144 4.679 1.00 93.75 72 VAL A O 1
ATOM 544 N N . LEU A 1 73 ? -18.422 3.807 5.440 1.00 94.31 73 LEU A N 1
ATOM 545 C CA . LEU A 1 73 ? -18.051 2.617 4.679 1.00 94.31 73 LEU A CA 1
ATOM 546 C C . LEU A 1 73 ? -18.773 2.682 3.332 1.00 94.31 73 LEU A C 1
ATOM 548 O O . LEU A 1 73 ? -19.977 2.444 3.262 1.00 94.31 73 LEU A O 1
ATOM 552 N N . ILE A 1 74 ? -18.050 3.044 2.275 1.00 93.88 74 ILE A N 1
ATOM 553 C CA . ILE A 1 74 ? -18.617 3.166 0.933 1.00 93.88 74 ILE A CA 1
ATOM 554 C C . ILE A 1 74 ? -18.334 1.882 0.160 1.00 93.88 74 ILE A C 1
ATOM 556 O O . ILE A 1 74 ? -17.176 1.529 -0.055 1.00 93.88 74 ILE A O 1
ATOM 560 N N . GLU A 1 75 ? -19.386 1.213 -0.301 1.00 93.19 75 GLU A N 1
ATOM 561 C CA . GLU A 1 75 ? -19.275 0.137 -1.285 1.00 93.19 75 GLU A CA 1
ATOM 562 C C . GLU A 1 75 ? -19.212 0.738 -2.694 1.00 93.19 75 GLU A C 1
ATOM 564 O O . GLU A 1 75 ? -20.115 1.455 -3.130 1.00 93.19 75 GLU A O 1
ATOM 569 N N . HIS A 1 76 ? -18.131 0.462 -3.417 1.00 93.62 76 HIS A N 1
ATOM 570 C CA . HIS A 1 76 ? -17.980 0.857 -4.816 1.00 93.62 76 HIS A CA 1
ATOM 571 C C . HIS A 1 76 ? -18.531 -0.251 -5.742 1.00 93.62 76 HIS A C 1
ATOM 573 O O . HIS A 1 76 ? -18.432 -1.425 -5.385 1.00 93.62 76 HIS A O 1
ATOM 579 N N . PRO A 1 77 ? -19.036 0.049 -6.960 1.00 90.56 77 PRO A N 1
ATOM 580 C CA . PRO A 1 77 ? -19.541 -0.964 -7.902 1.00 90.56 77 PRO A CA 1
ATOM 581 C C . PRO A 1 77 ? -18.570 -2.099 -8.272 1.00 90.56 77 PRO A C 1
ATOM 583 O O . PRO A 1 77 ? -19.004 -3.156 -8.718 1.00 90.56 77 PRO A O 1
ATOM 586 N N . SER A 1 78 ? -17.262 -1.920 -8.060 1.00 87.44 78 SER A N 1
ATOM 587 C CA . SER A 1 78 ? -16.266 -3.002 -8.177 1.00 87.44 78 SER A CA 1
ATOM 588 C C . SER A 1 78 ? -16.344 -4.049 -7.055 1.00 87.44 78 SER A C 1
ATOM 590 O O . SER A 1 78 ? -15.625 -5.045 -7.097 1.00 87.44 78 SER A O 1
ATOM 592 N N . GLY A 1 79 ? -17.164 -3.809 -6.032 1.00 86.19 79 GLY A N 1
ATOM 593 C CA . GLY A 1 79 ? -17.325 -4.624 -4.833 1.00 86.19 79 GLY A CA 1
ATOM 594 C C . GLY A 1 79 ? -16.450 -4.196 -3.653 1.00 86.19 79 GLY A C 1
ATOM 595 O O . GLY A 1 79 ? -16.730 -4.599 -2.528 1.00 86.19 79 GLY A O 1
ATOM 596 N N . LEU A 1 80 ? -15.404 -3.388 -3.860 1.00 92.25 80 LEU A N 1
ATOM 597 C CA . LEU A 1 80 ? -14.522 -2.991 -2.757 1.00 92.25 80 LEU A CA 1
ATOM 598 C C . LEU A 1 80 ? -15.234 -2.036 -1.787 1.00 92.25 80 LEU A C 1
ATOM 600 O O . LEU A 1 80 ? -15.973 -1.144 -2.209 1.00 92.25 80 LEU A O 1
ATOM 604 N N . THR A 1 81 ? -14.959 -2.198 -0.493 1.00 95.12 81 THR A N 1
ATOM 605 C CA . THR A 1 81 ? -15.374 -1.246 0.545 1.00 95.12 81 THR A CA 1
ATOM 606 C C . THR A 1 81 ? -14.231 -0.281 0.836 1.00 95.12 81 THR A C 1
ATOM 608 O O . THR A 1 81 ? -13.109 -0.711 1.110 1.00 95.12 81 THR A O 1
ATOM 611 N N . ILE A 1 82 ? -14.504 1.021 0.790 1.00 95.81 82 ILE A N 1
ATOM 612 C CA . ILE A 1 82 ? -13.514 2.077 1.004 1.00 95.81 82 ILE A CA 1
ATOM 613 C C . ILE A 1 82 ? -13.974 3.095 2.044 1.00 95.81 82 ILE A C 1
ATOM 615 O O . ILE A 1 82 ? -15.152 3.427 2.160 1.00 95.81 82 ILE A O 1
ATOM 619 N N . VAL A 1 83 ? -12.996 3.619 2.776 1.00 95.19 83 VAL A N 1
ATOM 620 C CA . VAL A 1 83 ? -13.107 4.801 3.621 1.00 95.19 83 VAL A CA 1
ATOM 621 C C . VAL A 1 83 ? -12.134 5.858 3.099 1.00 95.19 83 VAL A C 1
ATOM 623 O O . VAL A 1 83 ? -10.918 5.663 3.161 1.00 95.19 83 VAL A O 1
ATOM 626 N N . SER A 1 84 ? -12.663 6.971 2.590 1.00 92.62 84 SER A N 1
ATOM 627 C CA . SER A 1 84 ? -11.879 8.068 2.004 1.00 92.62 84 SER A CA 1
ATOM 628 C C . SER A 1 84 ? -12.115 9.404 2.713 1.00 92.62 84 SER A C 1
ATOM 630 O O . SER A 1 84 ? -13.056 9.569 3.502 1.00 92.62 84 SER A O 1
ATOM 632 N N . PHE A 1 85 ? -11.254 10.378 2.424 1.00 91.94 85 PHE A N 1
ATOM 633 C CA . PHE A 1 85 ? -11.410 11.757 2.891 1.00 91.94 85 PHE A CA 1
ATOM 634 C C . PHE A 1 85 ? -12.245 12.616 1.932 1.00 91.94 85 PHE A C 1
ATOM 636 O O . PHE A 1 85 ? -12.430 12.282 0.761 1.00 91.94 85 PHE A O 1
ATOM 643 N N . SER A 1 86 ? -12.752 13.748 2.435 1.00 89.56 86 SER A N 1
ATOM 644 C CA . SER A 1 86 ? -13.290 14.821 1.592 1.00 89.56 86 SER A CA 1
ATOM 645 C C . SER A 1 86 ? -12.199 15.408 0.696 1.00 89.56 86 SER A C 1
ATOM 647 O O . SER A 1 86 ? -11.075 15.635 1.132 1.00 89.56 86 SER A O 1
ATOM 649 N N . MET A 1 87 ? -12.552 15.733 -0.548 1.00 84.94 87 MET A N 1
ATOM 650 C CA . MET A 1 87 ? -11.676 16.483 -1.459 1.00 84.94 87 MET A CA 1
ATOM 651 C C . MET A 1 87 ? -11.677 17.991 -1.168 1.00 84.94 87 MET A C 1
ATOM 653 O O . MET A 1 87 ? -10.894 18.746 -1.744 1.00 84.94 87 MET A O 1
ATOM 657 N N . VAL A 1 88 ? -12.576 18.470 -0.304 1.00 86.12 88 VAL A N 1
ATOM 658 C CA . VAL A 1 88 ? -12.699 19.896 -0.007 1.00 86.12 88 VAL A CA 1
ATOM 659 C C . VAL A 1 88 ? -11.746 20.260 1.130 1.00 86.12 88 VAL A C 1
ATOM 661 O O . VAL A 1 88 ? -11.987 19.925 2.285 1.00 86.12 88 VAL A O 1
ATOM 664 N N . LEU A 1 89 ? -10.699 21.037 0.831 1.00 83.06 89 LEU A N 1
ATOM 665 C CA . LEU A 1 89 ? -9.645 21.417 1.792 1.00 83.06 89 LEU A CA 1
ATOM 666 C C . LEU A 1 89 ? -10.166 21.972 3.129 1.00 83.06 89 LEU A C 1
ATOM 668 O O . LEU A 1 89 ? -9.578 21.733 4.182 1.00 83.06 89 LEU A O 1
ATOM 672 N N . LYS A 1 90 ? -11.282 22.713 3.115 1.00 86.25 90 LYS A N 1
ATOM 673 C CA . LYS A 1 90 ? -11.888 23.265 4.340 1.00 86.25 90 LYS A CA 1
ATOM 674 C C . LYS A 1 90 ? -12.366 22.170 5.305 1.00 86.25 90 LYS A C 1
ATOM 676 O O . LYS A 1 90 ? -12.333 22.373 6.517 1.00 86.25 90 LYS A O 1
ATOM 681 N N . ASP A 1 91 ? -12.784 21.023 4.775 1.00 85.69 91 ASP A N 1
ATOM 682 C CA . ASP A 1 91 ? -13.270 19.887 5.555 1.00 85.69 91 ASP A CA 1
ATOM 683 C C . ASP A 1 91 ? -12.108 19.131 6.208 1.00 85.69 91 ASP A C 1
ATOM 685 O O . ASP A 1 91 ? -12.306 18.484 7.234 1.00 85.69 91 ASP A O 1
ATOM 689 N N . LEU A 1 92 ? -10.888 19.300 5.693 1.00 86.06 92 LEU A N 1
ATOM 690 C CA . LEU A 1 92 ? -9.675 18.645 6.188 1.00 86.06 92 LEU A CA 1
ATOM 691 C C . LEU A 1 92 ? -8.925 19.466 7.244 1.00 86.06 92 LEU A C 1
ATOM 693 O O . LEU A 1 92 ? -7.991 18.974 7.875 1.00 86.06 92 LEU A O 1
ATOM 697 N N . LYS A 1 93 ? -9.360 20.710 7.489 1.00 85.62 93 LYS A N 1
ATOM 698 C CA . LYS A 1 93 ? -8.826 21.532 8.580 1.00 85.62 93 LYS A CA 1
ATOM 699 C C . LYS A 1 93 ? -9.046 20.859 9.933 1.00 85.62 93 LYS A C 1
ATOM 701 O O . LYS A 1 93 ? -10.127 20.310 10.184 1.00 85.62 93 LYS A O 1
ATOM 706 N N . ASP A 1 94 ? -8.027 20.975 10.780 1.00 85.25 94 ASP A N 1
ATOM 707 C CA . ASP A 1 94 ? -7.997 20.517 12.173 1.00 85.25 94 ASP A CA 1
ATOM 708 C C . ASP A 1 94 ? -8.178 18.999 12.345 1.00 85.25 94 ASP A C 1
ATOM 710 O O . ASP A 1 94 ? -8.671 18.527 13.369 1.00 85.25 94 ASP A O 1
ATOM 714 N N . ILE A 1 95 ? -7.784 18.218 11.334 1.00 87.31 95 ILE A N 1
ATOM 715 C CA . ILE A 1 95 ? -7.691 16.764 11.454 1.00 87.31 95 ILE A CA 1
ATOM 716 C C . ILE A 1 95 ? -6.429 16.401 12.238 1.00 87.31 95 ILE A C 1
ATOM 718 O O . ILE A 1 95 ? -5.319 16.760 11.853 1.00 87.31 95 ILE A O 1
ATOM 722 N N . ASP A 1 96 ? -6.612 15.654 13.328 1.00 87.31 96 ASP A N 1
ATOM 723 C CA . ASP A 1 96 ? -5.517 15.038 14.072 1.00 87.31 96 ASP A CA 1
ATOM 724 C C . ASP A 1 96 ? -5.222 13.631 13.509 1.00 87.31 96 ASP A C 1
ATOM 726 O O . ASP A 1 96 ? -6.078 12.738 13.603 1.00 87.31 96 ASP A O 1
ATOM 730 N N . PRO A 1 97 ? -4.013 13.388 12.968 1.00 86.38 97 PRO A N 1
ATOM 731 C CA . PRO A 1 97 ? -3.590 12.066 12.510 1.00 86.38 97 PRO A CA 1
ATOM 732 C C . PRO A 1 97 ? -3.704 10.966 13.583 1.00 86.38 97 PRO A C 1
ATOM 734 O O . PRO A 1 97 ? -3.899 9.793 13.262 1.00 86.38 97 PRO A O 1
ATOM 737 N N . GLU A 1 98 ? -3.595 11.302 14.871 1.00 88.62 98 GLU A N 1
ATOM 738 C CA . GLU A 1 98 ? -3.718 10.321 15.955 1.00 88.62 98 GLU A CA 1
ATOM 739 C C . GLU A 1 98 ? -5.173 9.886 16.183 1.00 88.62 98 GLU A C 1
ATOM 741 O O . GLU A 1 98 ? -5.433 8.717 16.494 1.00 88.62 98 GLU A O 1
ATOM 746 N N . GLU A 1 99 ? -6.140 10.786 15.974 1.00 89.69 99 GLU A N 1
ATOM 747 C CA . GLU A 1 99 ? -7.568 10.449 15.991 1.00 89.69 99 GLU A CA 1
ATOM 748 C C . GLU A 1 99 ? -7.938 9.540 14.815 1.00 89.69 99 GLU A C 1
ATOM 750 O O . GLU A 1 99 ? -8.684 8.574 15.005 1.00 89.69 99 GLU A O 1
ATOM 755 N N . LEU A 1 100 ? -7.347 9.757 13.634 1.00 89.12 100 LEU A N 1
ATOM 756 C CA . LEU A 1 100 ? -7.491 8.848 12.493 1.00 89.12 100 LEU A CA 1
ATOM 757 C C . LEU A 1 100 ? -7.105 7.415 12.868 1.00 89.12 100 LEU A C 1
ATOM 759 O O . LEU A 1 100 ? -7.865 6.476 12.627 1.00 89.12 100 LEU A O 1
ATOM 763 N N . MET A 1 101 ? -5.986 7.236 13.566 1.00 89.69 101 MET A N 1
ATOM 764 C CA . MET A 1 101 ? -5.557 5.907 14.005 1.00 89.69 101 MET A CA 1
ATOM 765 C C . MET A 1 101 ? -6.499 5.285 15.044 1.00 89.69 101 MET A C 1
ATOM 767 O O . MET A 1 101 ? -6.684 4.064 15.069 1.00 89.69 101 MET A O 1
ATOM 771 N N . LYS A 1 102 ? -7.168 6.092 15.878 1.00 90.94 102 LYS A N 1
ATOM 772 C CA . LYS A 1 102 ? -8.238 5.594 16.761 1.00 90.94 102 LYS A CA 1
ATOM 773 C C . LYS A 1 102 ? -9.446 5.108 15.956 1.00 90.94 102 LYS A C 1
ATOM 775 O O . LYS A 1 102 ? -10.045 4.103 16.344 1.00 90.94 102 LYS A O 1
ATOM 780 N N . VAL A 1 103 ? -9.786 5.768 14.847 1.00 90.56 103 VAL A N 1
ATOM 781 C CA . VAL A 1 103 ? -10.844 5.322 13.924 1.00 90.56 103 VAL A CA 1
ATOM 782 C C . VAL A 1 103 ? -10.443 4.023 13.220 1.00 90.56 103 VAL A C 1
ATOM 784 O O . VAL A 1 103 ? -11.211 3.065 13.268 1.00 90.56 103 VAL A O 1
ATOM 787 N N . VAL A 1 104 ? -9.215 3.912 12.704 1.00 88.94 104 VAL A N 1
ATOM 788 C CA . VAL A 1 104 ? -8.691 2.666 12.102 1.00 88.94 104 VAL A CA 1
ATOM 789 C C . VAL A 1 104 ? -8.784 1.484 13.076 1.00 88.94 104 VAL A C 1
ATOM 791 O O . VAL A 1 104 ? -9.224 0.393 12.715 1.00 88.94 104 VAL A O 1
ATOM 794 N N . ARG A 1 105 ? -8.458 1.683 14.360 1.00 90.81 105 ARG A N 1
ATOM 795 C CA . ARG A 1 105 ? -8.611 0.628 15.383 1.00 90.81 105 ARG A CA 1
ATOM 796 C C . ARG A 1 105 ? -10.061 0.197 15.598 1.00 90.81 105 ARG A C 1
ATOM 798 O O . ARG A 1 105 ? -10.290 -0.950 15.974 1.00 90.81 105 ARG A O 1
ATOM 805 N N . ARG A 1 106 ? -11.034 1.088 15.390 1.00 91.94 106 ARG A N 1
ATOM 806 C CA . ARG A 1 106 ? -12.463 0.745 15.448 1.00 91.94 106 ARG A CA 1
ATOM 807 C C . ARG A 1 106 ? -12.895 -0.033 14.203 1.00 91.94 106 ARG A C 1
ATOM 809 O O . ARG A 1 106 ? -13.634 -0.998 14.366 1.00 91.94 106 ARG A O 1
ATOM 816 N N . LEU A 1 107 ? -12.365 0.303 13.020 1.00 91.25 107 LEU A N 1
ATOM 817 C CA . LEU A 1 107 ? -12.598 -0.449 11.774 1.00 91.25 107 LEU A CA 1
ATOM 818 C C . LEU A 1 107 ? -12.147 -1.910 11.868 1.00 91.25 107 LEU A C 1
ATOM 820 O O . LEU A 1 107 ? -12.746 -2.769 11.234 1.00 91.25 107 LEU A O 1
ATOM 824 N N . ARG A 1 108 ? -11.177 -2.239 12.738 1.00 91.62 108 ARG A N 1
ATOM 825 C CA . ARG A 1 108 ? -10.760 -3.637 12.999 1.00 91.62 108 ARG A CA 1
ATOM 826 C C . ARG A 1 108 ? -11.880 -4.552 13.531 1.00 91.62 108 ARG A C 1
ATOM 828 O O . ARG A 1 108 ? -11.626 -5.738 13.747 1.00 91.62 108 ARG A O 1
ATOM 835 N N . LYS A 1 109 ? -13.064 -4.010 13.838 1.00 90.75 109 LYS A N 1
ATOM 836 C CA . LYS A 1 109 ? -14.269 -4.762 14.229 1.00 90.75 109 LYS A CA 1
ATOM 837 C C . LYS A 1 109 ? -15.267 -4.960 13.088 1.00 90.75 109 LYS A C 1
ATOM 839 O O . LYS A 1 109 ? -16.187 -5.748 13.263 1.00 90.75 109 LYS A O 1
ATOM 844 N N . GLU A 1 110 ? -15.110 -4.235 11.986 1.00 91.44 110 GLU A N 1
ATOM 845 C CA . GLU A 1 110 ? -16.061 -4.219 10.871 1.00 91.44 110 GLU A CA 1
ATOM 846 C C . GLU A 1 110 ? -15.587 -5.076 9.686 1.00 91.44 110 GLU A C 1
ATOM 848 O O . GLU A 1 110 ? -16.383 -5.329 8.797 1.00 91.44 110 GLU A O 1
ATOM 853 N N . SER A 1 111 ? -14.326 -5.531 9.675 1.00 91.12 111 SER A N 1
ATOM 854 C CA . SER A 1 111 ? -13.782 -6.387 8.613 1.00 91.12 111 SER A CA 1
ATOM 855 C C . SER A 1 111 ? -12.644 -7.287 9.109 1.00 91.12 111 SER A C 1
ATOM 857 O O . SER A 1 111 ? -12.030 -7.015 10.145 1.00 91.12 111 SER A O 1
ATOM 859 N N . ASP A 1 112 ? -12.343 -8.361 8.380 1.00 90.62 112 ASP A N 1
ATOM 860 C CA . ASP A 1 112 ? -11.259 -9.309 8.672 1.00 90.62 112 ASP A CA 1
ATOM 861 C C . ASP A 1 112 ? -9.869 -8.812 8.235 1.00 90.62 112 ASP A C 1
ATOM 863 O O . ASP A 1 112 ? -8.840 -9.240 8.790 1.00 90.62 112 ASP A O 1
ATOM 867 N N . LEU A 1 113 ? -9.831 -7.920 7.246 1.00 93.50 113 LEU A N 1
ATOM 868 C CA . LEU A 1 113 ? -8.623 -7.364 6.652 1.00 93.50 113 LEU A CA 1
ATOM 869 C C . LEU A 1 113 ? -8.789 -5.857 6.433 1.00 93.50 113 LEU A C 1
ATOM 871 O O . LEU A 1 113 ? -9.822 -5.383 5.983 1.00 93.50 113 LEU A O 1
ATOM 875 N N . ILE A 1 114 ? -7.755 -5.084 6.739 1.00 95.94 114 ILE A N 1
ATOM 876 C CA . ILE A 1 114 ? -7.724 -3.655 6.432 1.00 95.94 114 ILE A CA 1
ATOM 877 C C . ILE A 1 114 ? -6.471 -3.370 5.625 1.00 95.94 114 ILE A C 1
ATOM 879 O O . ILE A 1 114 ? -5.370 -3.750 6.031 1.00 95.94 114 ILE A O 1
ATOM 883 N N . ILE A 1 115 ? -6.650 -2.675 4.510 1.00 97.56 115 ILE A N 1
ATOM 884 C CA . ILE A 1 115 ? -5.569 -2.133 3.697 1.00 97.56 115 ILE A CA 1
ATOM 885 C C . ILE A 1 115 ? -5.471 -0.643 4.010 1.00 97.56 115 ILE A C 1
ATOM 887 O O . ILE A 1 115 ? -6.446 0.081 3.838 1.00 97.56 115 ILE A O 1
ATOM 891 N N . LEU A 1 116 ? -4.321 -0.184 4.503 1.00 97.44 116 LEU A N 1
ATOM 892 C CA . LEU A 1 116 ? -4.062 1.245 4.689 1.00 97.44 116 LEU A CA 1
ATOM 893 C C . LEU A 1 116 ? -3.280 1.766 3.485 1.00 97.44 116 LEU A C 1
ATOM 895 O O . LEU A 1 116 ? -2.135 1.356 3.283 1.00 97.44 116 LEU A O 1
ATOM 899 N N . ASP A 1 117 ? -3.881 2.670 2.716 1.00 97.12 117 ASP A N 1
ATOM 900 C CA . ASP A 1 117 ? -3.176 3.437 1.689 1.00 97.12 117 ASP A CA 1
ATOM 901 C C . ASP A 1 117 ? -2.449 4.611 2.350 1.00 97.12 117 ASP A C 1
ATOM 903 O O . ASP A 1 117 ? -3.058 5.621 2.719 1.00 97.12 117 ASP A O 1
ATOM 907 N N . GLY A 1 118 ? -1.152 4.406 2.584 1.00 95.25 118 GLY A N 1
ATOM 908 C CA . GLY A 1 118 ? -0.292 5.320 3.315 1.00 95.25 118 GLY A CA 1
ATOM 909 C C . GLY A 1 118 ? 0.043 6.601 2.547 1.00 95.25 118 GLY A C 1
ATOM 910 O O . GLY A 1 118 ? 0.040 6.620 1.317 1.00 95.25 118 GLY A O 1
ATOM 911 N N . PRO A 1 119 ? 0.423 7.671 3.259 1.00 93.69 119 PRO A N 1
ATOM 912 C CA . PRO A 1 119 ? 0.959 8.882 2.647 1.00 93.69 119 PRO A CA 1
ATOM 913 C C . PRO A 1 119 ? 2.347 8.649 2.039 1.00 93.69 119 PRO A C 1
ATOM 915 O O . PRO A 1 119 ? 2.998 7.619 2.244 1.00 93.69 119 PRO A O 1
ATOM 918 N N . ASP A 1 120 ? 2.803 9.640 1.281 1.00 90.81 120 ASP A N 1
ATOM 919 C CA . ASP A 1 120 ? 4.143 9.666 0.708 1.00 90.81 120 ASP A CA 1
ATOM 920 C C . ASP A 1 120 ? 5.205 10.010 1.764 1.00 90.81 120 ASP A C 1
ATOM 922 O O . ASP A 1 120 ? 4.976 10.786 2.695 1.00 90.81 120 ASP A O 1
ATOM 926 N N . GLY A 1 121 ? 6.417 9.487 1.580 1.00 91.81 121 GLY A N 1
ATOM 927 C CA . GLY A 1 121 ? 7.561 9.852 2.408 1.00 91.81 121 GLY A CA 1
ATOM 928 C C . GLY A 1 121 ? 7.573 9.161 3.769 1.00 91.81 121 GLY A C 1
ATOM 929 O O . GLY A 1 121 ? 6.929 8.140 3.999 1.00 91.81 121 GLY A O 1
ATOM 930 N N . LEU A 1 122 ? 8.359 9.716 4.692 1.00 91.19 122 LEU A N 1
ATOM 931 C CA . LEU A 1 122 ? 8.647 9.123 6.008 1.00 91.19 122 LEU A CA 1
ATOM 932 C C . LEU A 1 122 ? 8.243 10.050 7.167 1.00 91.19 122 LEU A C 1
ATOM 934 O O . LEU A 1 122 ? 8.885 10.068 8.216 1.00 91.19 122 LEU A O 1
ATOM 938 N N . GLY A 1 123 ? 7.206 10.864 6.951 1.00 91.19 123 GLY A N 1
ATOM 939 C CA . GLY A 1 123 ? 6.689 11.816 7.935 1.00 91.19 123 GLY A CA 1
ATOM 940 C C . GLY A 1 123 ? 5.870 11.167 9.059 1.00 91.19 123 GLY A C 1
ATOM 941 O O . GLY A 1 123 ? 5.731 9.944 9.141 1.00 91.19 123 GLY A O 1
ATOM 942 N N . LYS A 1 124 ? 5.281 12.009 9.926 1.00 90.12 124 LYS A N 1
ATOM 943 C CA . LYS A 1 124 ? 4.461 11.572 11.076 1.00 90.12 124 LYS A CA 1
ATOM 944 C C . LYS A 1 124 ? 3.322 10.635 10.653 1.00 90.12 124 LYS A C 1
ATOM 946 O O . LYS A 1 124 ? 3.074 9.636 11.317 1.00 90.12 124 LYS A O 1
ATOM 951 N N . GLU A 1 125 ? 2.647 10.935 9.550 1.00 89.69 125 GLU A N 1
ATOM 952 C CA . GLU A 1 125 ? 1.505 10.152 9.065 1.00 89.69 125 GLU A CA 1
ATOM 953 C C . GLU A 1 125 ? 1.917 8.753 8.567 1.00 89.69 125 GLU A C 1
ATOM 955 O O . GLU A 1 125 ? 1.243 7.763 8.870 1.00 89.69 125 GLU A O 1
ATOM 960 N N . THR A 1 126 ? 3.069 8.633 7.893 1.00 93.00 126 THR A N 1
ATOM 961 C CA . THR A 1 126 ? 3.645 7.329 7.520 1.00 93.00 126 THR A CA 1
ATOM 962 C C . THR A 1 126 ? 4.005 6.525 8.764 1.00 93.00 126 THR A C 1
ATOM 964 O O . THR A 1 126 ? 3.684 5.341 8.842 1.00 93.00 126 THR A O 1
ATOM 967 N N . ILE A 1 127 ? 4.623 7.158 9.769 1.00 94.69 127 ILE A N 1
ATOM 968 C CA . ILE A 1 127 ? 4.956 6.506 11.046 1.00 94.69 127 ILE A CA 1
ATOM 969 C C . ILE A 1 127 ? 3.691 5.964 11.716 1.00 94.69 127 ILE A C 1
ATOM 971 O O . ILE A 1 127 ? 3.656 4.798 12.103 1.00 94.69 127 ILE A O 1
ATOM 975 N N . LEU A 1 128 ? 2.627 6.764 11.786 1.00 93.62 128 LEU A N 1
ATOM 976 C CA . LEU A 1 128 ? 1.345 6.336 12.347 1.00 93.62 128 LEU A CA 1
ATOM 977 C C . LEU A 1 128 ? 0.723 5.176 11.557 1.00 93.62 128 LEU A C 1
ATOM 979 O O . LEU A 1 128 ? 0.200 4.235 12.158 1.00 93.62 128 LEU A O 1
ATOM 983 N N . THR A 1 129 ? 0.825 5.202 10.226 1.00 94.81 129 THR A N 1
ATOM 984 C CA . THR A 1 129 ? 0.394 4.090 9.365 1.00 94.81 129 THR A CA 1
ATOM 985 C C . THR A 1 129 ? 1.178 2.815 9.694 1.00 94.81 129 THR A C 1
ATOM 987 O O . THR A 1 129 ? 0.575 1.761 9.906 1.00 94.81 129 THR A O 1
ATOM 990 N N . ILE A 1 130 ? 2.504 2.907 9.841 1.00 96.06 130 ILE A N 1
ATOM 991 C CA . ILE A 1 130 ? 3.364 1.779 10.230 1.00 96.06 130 ILE A CA 1
ATOM 992 C C . ILE A 1 130 ? 2.966 1.245 11.609 1.00 96.06 130 ILE A C 1
ATOM 994 O O . ILE A 1 130 ? 2.723 0.049 11.767 1.00 96.06 130 ILE A O 1
ATOM 998 N N . GLU A 1 131 ? 2.853 2.115 12.613 1.00 95.06 131 GLU A N 1
ATOM 999 C CA . GLU A 1 131 ? 2.512 1.750 13.991 1.00 95.06 131 GLU A CA 1
ATOM 1000 C C . GLU A 1 131 ? 1.177 1.005 14.106 1.00 95.06 131 GLU A C 1
ATOM 1002 O O . GLU A 1 131 ? 1.049 0.099 14.937 1.00 95.06 131 GLU A O 1
ATOM 1007 N N . ASN A 1 132 ? 0.194 1.349 13.269 1.00 94.38 132 ASN A N 1
ATOM 1008 C CA . ASN A 1 132 ? -1.146 0.758 13.304 1.00 94.38 132 ASN A CA 1
ATOM 1009 C C . ASN A 1 132 ? -1.336 -0.412 12.325 1.00 94.38 132 ASN A C 1
ATOM 1011 O O . ASN A 1 132 ? -2.399 -1.043 12.345 1.00 94.38 132 ASN A O 1
ATOM 1015 N N . SER A 1 133 ? -0.301 -0.755 11.556 1.00 95.62 133 SER A N 1
ATOM 1016 C CA . SER A 1 133 ? -0.266 -1.929 10.680 1.00 95.62 133 SER A CA 1
ATOM 1017 C C . SER A 1 133 ? 0.332 -3.147 11.382 1.00 95.62 133 SER A C 1
ATOM 1019 O O . SER A 1 133 ? 1.161 -3.014 12.285 1.00 95.62 133 SER A O 1
ATOM 1021 N N . ASP A 1 134 ? -0.091 -4.345 10.989 1.00 94.25 134 ASP A N 1
ATOM 1022 C CA . ASP A 1 134 ? 0.529 -5.607 11.414 1.00 94.25 134 ASP A CA 1
ATOM 1023 C C . ASP A 1 134 ? 1.651 -5.991 10.434 1.00 94.25 134 ASP A C 1
ATOM 1025 O O . ASP A 1 134 ? 2.734 -6.423 10.841 1.00 94.25 134 ASP A O 1
ATOM 1029 N N . ASP A 1 135 ? 1.407 -5.735 9.149 1.00 96.31 135 ASP A N 1
ATOM 1030 C CA . ASP A 1 135 ? 2.323 -5.983 8.048 1.00 96.31 135 ASP A CA 1
ATOM 1031 C C . ASP A 1 135 ? 2.503 -4.740 7.178 1.00 96.31 135 ASP A C 1
ATOM 1033 O O . ASP A 1 135 ? 1.599 -3.913 7.071 1.00 96.31 135 ASP A O 1
ATOM 1037 N N . ILE A 1 136 ? 3.661 -4.630 6.534 1.00 98.12 136 ILE A N 1
ATOM 1038 C CA . ILE A 1 136 ? 4.019 -3.511 5.666 1.00 98.12 136 ILE A CA 1
ATOM 1039 C C . ILE A 1 136 ? 4.325 -4.026 4.265 1.00 98.12 136 ILE A C 1
ATOM 1041 O O . ILE A 1 136 ? 5.171 -4.905 4.096 1.00 98.12 136 ILE A O 1
ATOM 1045 N N . LEU A 1 137 ? 3.658 -3.449 3.271 1.00 98.62 137 LEU A N 1
ATOM 1046 C CA . LEU A 1 137 ? 3.983 -3.592 1.858 1.00 98.62 137 LEU A CA 1
ATOM 1047 C C . LEU A 1 137 ? 4.659 -2.301 1.392 1.00 98.62 137 LEU A C 1
ATOM 1049 O O . LEU A 1 137 ? 4.119 -1.212 1.586 1.00 98.62 137 LEU A O 1
ATOM 1053 N N . ILE A 1 138 ? 5.847 -2.410 0.806 1.00 98.69 138 ILE A N 1
ATOM 1054 C CA . ILE A 1 138 ? 6.601 -1.246 0.335 1.00 98.69 138 ILE A CA 1
ATOM 1055 C C . ILE A 1 138 ? 6.456 -1.156 -1.178 1.00 98.69 138 ILE A C 1
ATOM 1057 O O . ILE A 1 138 ? 6.639 -2.157 -1.861 1.00 98.69 138 ILE A O 1
ATOM 1061 N N . VAL A 1 139 ? 6.159 0.030 -1.702 1.00 98.81 139 VAL A N 1
ATOM 1062 C CA . VAL A 1 139 ? 6.082 0.287 -3.147 1.00 98.81 139 VAL A CA 1
ATOM 1063 C C . VAL A 1 139 ? 7.223 1.210 -3.562 1.00 98.81 139 VAL A C 1
ATOM 1065 O O . VAL A 1 139 ? 7.478 2.223 -2.906 1.00 98.81 139 VAL A O 1
ATOM 1068 N N . THR A 1 140 ? 7.894 0.875 -4.660 1.00 98.62 140 THR A N 1
ATOM 1069 C CA . THR A 1 140 ? 8.944 1.697 -5.272 1.00 98.62 140 THR A CA 1
ATOM 1070 C C . THR A 1 140 ? 8.867 1.643 -6.791 1.00 98.62 140 THR A C 1
ATOM 1072 O O . THR A 1 140 ? 8.368 0.672 -7.343 1.00 98.62 140 THR A O 1
ATOM 1075 N N . ASN A 1 141 ? 9.427 2.651 -7.455 1.00 98.31 141 ASN A N 1
ATOM 1076 C CA . ASN A 1 141 ? 9.777 2.575 -8.874 1.00 98.31 141 ASN A CA 1
ATOM 1077 C C . ASN A 1 141 ? 11.218 2.047 -9.016 1.00 98.31 141 ASN A C 1
ATOM 1079 O O . ASN A 1 141 ? 11.991 2.170 -8.053 1.00 98.31 141 ASN A O 1
ATOM 1083 N N . PRO A 1 142 ? 11.617 1.513 -10.183 1.00 97.75 142 PRO A N 1
ATOM 1084 C CA . PRO A 1 142 ? 12.960 0.975 -10.438 1.00 97.75 142 PRO A CA 1
ATOM 1085 C C . PRO A 1 142 ? 14.038 2.061 -10.664 1.00 97.75 142 PRO A C 1
ATOM 1087 O O . PRO A 1 142 ? 14.971 1.901 -11.444 1.00 97.75 142 PRO A O 1
ATOM 1090 N N . GLU A 1 143 ? 13.945 3.180 -9.947 1.00 96.94 143 GLU A N 1
ATOM 1091 C CA . GLU A 1 143 ? 14.904 4.286 -9.991 1.00 96.94 143 GLU A CA 1
ATOM 1092 C C . GLU A 1 143 ? 15.720 4.312 -8.694 1.00 96.94 143 GLU A C 1
ATOM 1094 O O . GLU A 1 143 ? 15.148 4.248 -7.602 1.00 96.94 143 GLU A O 1
ATOM 1099 N N . LEU A 1 144 ? 17.043 4.502 -8.775 1.00 96.69 144 LEU A N 1
ATOM 1100 C CA . LEU A 1 144 ? 17.919 4.488 -7.594 1.00 96.69 144 LEU A CA 1
ATOM 1101 C C . LEU A 1 144 ? 17.431 5.388 -6.435 1.00 96.69 144 LEU A C 1
ATOM 1103 O O . LEU A 1 144 ? 17.386 4.897 -5.304 1.00 96.69 144 LEU A O 1
ATOM 1107 N N . PRO A 1 145 ? 17.005 6.653 -6.652 1.00 96.56 145 PRO A N 1
ATOM 1108 C CA . PRO A 1 145 ? 16.481 7.475 -5.562 1.00 96.56 145 PRO A CA 1
ATOM 1109 C C . PRO A 1 145 ? 15.227 6.888 -4.895 1.00 96.56 145 PRO A C 1
ATOM 1111 O O . PRO A 1 145 ? 15.105 6.946 -3.674 1.00 96.56 145 PRO A O 1
ATOM 1114 N N . ALA A 1 146 ? 14.309 6.294 -5.667 1.00 97.50 146 ALA A N 1
ATOM 1115 C CA . ALA A 1 146 ? 13.100 5.668 -5.126 1.00 97.50 146 ALA A CA 1
ATOM 1116 C C . ALA A 1 146 ? 13.436 4.402 -4.319 1.00 97.50 146 ALA A C 1
ATOM 1118 O O . ALA A 1 146 ? 12.915 4.206 -3.221 1.00 97.50 146 ALA A O 1
ATOM 1119 N N . VAL A 1 147 ? 14.377 3.594 -4.814 1.00 98.38 147 VAL A N 1
ATOM 1120 C CA . VAL A 1 147 ? 14.818 2.353 -4.164 1.00 98.38 147 VAL A CA 1
ATOM 1121 C C . VAL A 1 147 ? 15.563 2.628 -2.850 1.00 98.38 147 VAL A C 1
ATOM 1123 O O . VAL A 1 147 ? 15.352 1.931 -1.855 1.00 98.38 147 VAL A O 1
ATOM 1126 N N . VAL A 1 148 ? 16.382 3.683 -2.786 1.00 98.00 148 VAL A N 1
ATOM 1127 C CA . VAL A 1 148 ? 17.019 4.119 -1.527 1.00 98.00 148 VAL A CA 1
ATOM 1128 C C . VAL A 1 148 ? 15.970 4.555 -0.498 1.00 98.00 148 VAL A C 1
ATOM 1130 O O . VAL A 1 148 ? 16.083 4.231 0.687 1.00 98.00 148 VAL A O 1
ATOM 1133 N N . GLU A 1 149 ? 14.915 5.240 -0.933 1.00 98.06 149 GLU A N 1
ATOM 1134 C CA . GLU A 1 149 ? 13.792 5.591 -0.065 1.00 98.06 149 GLU A CA 1
ATOM 1135 C C . GLU A 1 149 ? 13.005 4.349 0.404 1.00 98.06 149 GLU A C 1
ATOM 1137 O O . GLU A 1 149 ? 12.613 4.272 1.572 1.00 98.06 149 GLU A O 1
ATOM 1142 N N . ALA A 1 150 ? 12.862 3.321 -0.438 1.00 98.19 150 ALA A N 1
ATOM 1143 C CA . ALA A 1 150 ? 12.270 2.036 -0.057 1.00 98.19 150 ALA A CA 1
ATOM 1144 C C . ALA A 1 150 ? 13.088 1.299 1.024 1.00 98.19 150 ALA A C 1
ATOM 1146 O O . ALA A 1 150 ? 12.513 0.782 1.986 1.00 98.19 150 ALA A O 1
ATOM 1147 N N . LEU A 1 151 ? 14.426 1.327 0.949 1.00 98.38 151 LEU A N 1
ATOM 1148 C CA . LEU A 1 151 ? 15.300 0.823 2.021 1.00 98.38 151 LEU A CA 1
ATOM 1149 C C . LEU A 1 151 ? 15.023 1.539 3.353 1.00 98.38 151 LEU A C 1
ATOM 1151 O O . LEU A 1 151 ? 14.973 0.913 4.417 1.00 98.38 151 LEU A O 1
ATOM 1155 N N . ARG A 1 152 ? 14.826 2.863 3.325 1.00 98.06 152 ARG A N 1
ATOM 1156 C CA . ARG A 1 152 ? 14.499 3.633 4.535 1.00 98.06 152 ARG A CA 1
ATOM 1157 C C . ARG A 1 152 ? 13.128 3.244 5.093 1.00 98.06 152 ARG A C 1
ATOM 1159 O O . ARG A 1 152 ? 13.020 3.086 6.311 1.00 98.06 152 ARG A O 1
ATOM 1166 N N . CYS A 1 153 ? 12.125 3.016 4.240 1.00 98.06 153 CYS A N 1
ATOM 1167 C CA . CYS A 1 153 ? 10.829 2.456 4.645 1.00 98.06 153 CYS A CA 1
ATOM 1168 C C . CYS A 1 153 ? 10.991 1.106 5.357 1.00 98.06 153 CYS A C 1
ATOM 1170 O O . CYS A 1 153 ? 10.459 0.931 6.455 1.00 98.06 153 CYS A O 1
ATOM 1172 N N . ALA A 1 154 ? 11.761 0.178 4.779 1.00 98.12 154 ALA A N 1
ATOM 1173 C CA . ALA A 1 154 ? 11.993 -1.152 5.344 1.00 98.12 154 ALA A CA 1
ATOM 1174 C C . ALA A 1 154 ? 12.659 -1.077 6.724 1.00 98.12 154 ALA A C 1
ATOM 1176 O O . ALA A 1 154 ? 12.201 -1.690 7.693 1.00 98.12 154 ALA A O 1
ATOM 1177 N N . ARG A 1 155 ? 13.706 -0.252 6.853 1.00 97.69 155 ARG A N 1
ATOM 1178 C CA . ARG A 1 155 ? 14.398 -0.022 8.131 1.00 97.69 155 ARG A CA 1
ATOM 1179 C C . ARG A 1 155 ? 13.481 0.594 9.182 1.00 97.69 155 ARG A C 1
ATOM 1181 O O . ARG A 1 155 ? 13.521 0.170 10.336 1.00 97.69 155 ARG A O 1
ATOM 1188 N N . LEU A 1 156 ? 12.645 1.555 8.792 1.00 97.25 156 LEU A N 1
ATOM 1189 C CA . LEU A 1 156 ? 11.679 2.179 9.692 1.00 97.25 156 LEU A CA 1
ATOM 1190 C C . LEU A 1 156 ? 10.639 1.158 10.175 1.00 97.25 156 LEU A C 1
ATOM 1192 O O . LEU A 1 156 ? 10.451 1.002 11.379 1.00 97.25 156 LEU A O 1
ATOM 1196 N N . ALA A 1 157 ? 10.033 0.394 9.265 1.00 97.38 157 ALA A N 1
ATOM 1197 C CA . ALA A 1 157 ? 9.085 -0.665 9.604 1.00 97.38 157 ALA A CA 1
ATOM 1198 C C . ALA A 1 157 ? 9.689 -1.702 10.571 1.00 97.38 157 ALA A C 1
ATOM 1200 O O . ALA A 1 157 ? 9.078 -2.034 11.593 1.00 97.38 157 ALA A O 1
ATOM 1201 N N . LYS A 1 158 ? 10.927 -2.147 10.312 1.00 96.19 158 LYS A N 1
ATOM 1202 C CA . LYS A 1 158 ? 11.676 -3.056 11.198 1.00 96.19 158 LYS A CA 1
ATOM 1203 C C . LYS A 1 158 ? 11.952 -2.442 12.573 1.00 96.19 158 LYS A C 1
ATOM 1205 O O . LYS A 1 158 ? 11.828 -3.140 13.579 1.00 96.19 158 LYS A O 1
ATOM 1210 N N . ALA A 1 159 ? 12.276 -1.149 12.649 1.00 96.38 159 ALA A N 1
ATOM 1211 C CA . ALA A 1 159 ? 12.474 -0.450 13.923 1.00 96.38 159 ALA A CA 1
ATOM 1212 C C . ALA A 1 159 ? 11.193 -0.436 14.780 1.00 96.38 159 ALA A C 1
ATOM 1214 O O . ALA A 1 159 ? 11.261 -0.624 15.996 1.00 96.38 159 ALA A O 1
ATOM 1215 N N . PHE A 1 160 ? 10.023 -0.330 14.142 1.00 96.25 160 PHE A N 1
ATOM 1216 C CA . PHE A 1 160 ? 8.706 -0.476 14.777 1.00 96.25 160 PHE A CA 1
ATOM 1217 C C . PHE A 1 160 ? 8.265 -1.936 14.981 1.00 96.25 160 PHE A C 1
ATOM 1219 O O . PHE A 1 160 ? 7.125 -2.189 15.379 1.00 96.25 160 PHE A O 1
ATOM 1226 N N . LYS A 1 161 ? 9.164 -2.904 14.748 1.00 96.31 161 LYS A N 1
ATOM 1227 C CA . LYS A 1 161 ? 8.923 -4.352 14.867 1.00 96.31 161 LYS A CA 1
ATOM 1228 C C . LYS A 1 161 ? 7.739 -4.829 14.021 1.00 96.31 161 LYS A C 1
ATOM 1230 O O . LYS A 1 161 ? 7.012 -5.736 14.428 1.00 96.31 161 LYS A O 1
ATOM 1235 N N . LYS A 1 162 ? 7.526 -4.200 12.865 1.00 95.62 162 LYS A N 1
ATOM 1236 C CA . LYS A 1 162 ? 6.497 -4.601 11.904 1.00 95.62 162 LYS A CA 1
ATOM 1237 C C . LYS A 1 162 ? 7.050 -5.631 10.936 1.00 95.62 162 LYS A C 1
ATOM 1239 O O . LYS A 1 162 ? 8.239 -5.622 10.621 1.00 95.62 162 LYS A O 1
ATOM 1244 N N . ASN A 1 163 ? 6.181 -6.529 10.487 1.00 95.56 163 ASN A N 1
ATOM 1245 C CA . ASN A 1 163 ? 6.547 -7.519 9.491 1.00 95.56 163 ASN A CA 1
ATOM 1246 C C . ASN A 1 163 ? 6.569 -6.856 8.110 1.00 95.56 163 ASN A C 1
ATOM 1248 O O . ASN A 1 163 ? 5.528 -6.429 7.619 1.00 95.56 163 ASN A O 1
ATOM 1252 N N . VAL A 1 164 ? 7.739 -6.758 7.484 1.00 97.31 164 VAL A N 1
ATOM 1253 C CA . VAL A 1 164 ? 7.840 -6.300 6.094 1.00 97.31 164 VAL A CA 1
ATOM 1254 C C . VAL A 1 164 ? 7.510 -7.489 5.200 1.00 97.31 164 VAL A C 1
ATOM 1256 O O . VAL A 1 164 ? 8.203 -8.503 5.225 1.00 97.31 164 VAL A O 1
ATOM 1259 N N . LEU A 1 165 ? 6.412 -7.401 4.449 1.00 97.00 165 LEU A N 1
ATOM 1260 C CA . LEU A 1 165 ? 6.009 -8.461 3.526 1.00 97.00 165 LEU A CA 1
ATOM 1261 C C . LEU A 1 165 ? 7.016 -8.573 2.383 1.00 97.00 165 LEU A C 1
ATOM 1263 O O . LEU A 1 165 ? 7.341 -9.692 1.982 1.00 97.00 165 LEU A O 1
ATOM 1267 N N . GLY A 1 166 ? 7.487 -7.427 1.900 1.00 97.88 166 GLY A N 1
ATOM 1268 C CA . GLY A 1 166 ? 8.475 -7.263 0.844 1.00 97.88 166 GLY A CA 1
ATOM 1269 C C . GLY A 1 166 ? 8.216 -5.984 0.051 1.00 97.88 166 GLY A C 1
ATOM 1270 O O . GLY A 1 166 ? 7.460 -5.109 0.492 1.00 97.88 166 GLY A O 1
ATOM 1271 N N . VAL A 1 167 ? 8.853 -5.893 -1.112 1.00 98.69 167 VAL A N 1
ATOM 1272 C CA . VAL A 1 167 ? 8.832 -4.721 -1.993 1.00 98.69 167 VAL A CA 1
ATOM 1273 C C . VAL A 1 167 ? 8.081 -5.042 -3.284 1.00 98.69 167 VAL A C 1
ATOM 1275 O O . VAL A 1 167 ? 8.287 -6.093 -3.883 1.00 98.69 167 VAL A O 1
ATOM 1278 N N . VAL A 1 168 ? 7.221 -4.127 -3.720 1.00 98.81 168 VAL A N 1
ATOM 1279 C CA . VAL A 1 168 ? 6.612 -4.119 -5.052 1.00 98.81 168 VAL A CA 1
ATOM 1280 C C . VAL A 1 168 ? 7.352 -3.096 -5.897 1.00 98.81 168 VAL A C 1
ATOM 1282 O O . VAL A 1 168 ? 7.424 -1.922 -5.521 1.00 98.81 168 VAL A O 1
ATOM 1285 N N . ILE A 1 169 ? 7.897 -3.544 -7.024 1.00 98.69 169 ILE A N 1
ATOM 1286 C CA . ILE A 1 169 ? 8.503 -2.670 -8.027 1.00 98.69 169 ILE A CA 1
ATOM 1287 C C . ILE A 1 169 ? 7.405 -2.319 -9.024 1.00 98.69 169 ILE A C 1
ATOM 1289 O O . ILE A 1 169 ? 6.871 -3.198 -9.691 1.00 98.69 169 ILE A O 1
ATOM 1293 N N . ASN A 1 170 ? 7.018 -1.053 -9.078 1.00 98.56 170 ASN A N 1
ATOM 1294 C CA . ASN A 1 170 ? 5.960 -0.559 -9.945 1.00 98.56 170 ASN A CA 1
ATOM 1295 C C . ASN A 1 170 ? 6.540 0.201 -11.140 1.00 98.56 170 ASN A C 1
ATOM 1297 O O . ASN A 1 170 ? 7.640 0.745 -11.039 1.00 98.56 170 ASN A O 1
ATOM 1301 N N . ARG A 1 171 ? 5.762 0.296 -12.224 1.00 96.94 171 ARG A N 1
ATOM 1302 C CA . ARG A 1 171 ? 6.111 1.031 -13.452 1.00 96.94 171 ARG A CA 1
ATOM 1303 C C . ARG A 1 171 ? 7.379 0.507 -14.131 1.00 96.94 171 ARG A C 1
ATOM 1305 O O . ARG A 1 171 ? 8.202 1.284 -14.594 1.00 96.94 171 ARG A O 1
ATOM 1312 N N . VAL A 1 172 ? 7.562 -0.814 -14.144 1.00 97.62 172 VAL A N 1
ATOM 1313 C CA . VAL A 1 172 ? 8.724 -1.438 -14.800 1.00 97.62 172 VAL A CA 1
ATOM 1314 C C . VAL A 1 172 ? 8.563 -1.426 -16.317 1.00 97.62 172 VAL A C 1
ATOM 1316 O O . VAL A 1 172 ? 7.505 -1.782 -16.834 1.00 97.62 172 VAL A O 1
ATOM 1319 N N . GLY A 1 173 ? 9.625 -1.071 -17.031 1.00 94.31 173 GLY A N 1
ATOM 1320 C CA . GLY A 1 173 ? 9.644 -0.947 -18.486 1.00 94.31 173 GLY A CA 1
ATOM 1321 C C . GLY A 1 173 ? 9.245 0.438 -18.998 1.00 94.31 173 GLY A C 1
ATOM 1322 O O . GLY A 1 173 ? 8.954 0.571 -20.185 1.00 94.31 173 GLY A O 1
ATOM 1323 N N . GLU A 1 174 ? 9.231 1.462 -18.137 1.00 91.19 174 GLU A N 1
ATOM 1324 C CA . GLU A 1 174 ? 9.069 2.862 -18.549 1.00 91.19 174 GLU A CA 1
ATOM 1325 C C . GLU A 1 174 ? 10.365 3.389 -19.193 1.00 91.19 174 GLU A C 1
ATOM 1327 O O . GLU A 1 174 ? 10.313 4.122 -20.184 1.00 91.19 174 GLU A O 1
ATOM 1332 N N . TYR A 1 175 ? 11.530 2.983 -18.671 1.00 91.31 175 TYR A N 1
ATOM 1333 C CA . TYR A 1 175 ? 12.850 3.426 -19.130 1.00 91.31 175 TYR A CA 1
ATOM 1334 C C . TYR A 1 175 ? 13.858 2.269 -19.280 1.00 91.31 175 TYR A C 1
ATOM 1336 O O . TYR A 1 175 ? 13.786 1.256 -18.595 1.00 91.31 175 TYR A O 1
ATOM 1344 N N . GLU A 1 176 ? 14.868 2.431 -20.144 1.00 89.31 176 GLU A N 1
ATOM 1345 C CA . GLU A 1 176 ? 15.909 1.403 -20.363 1.00 89.31 176 GLU A CA 1
ATOM 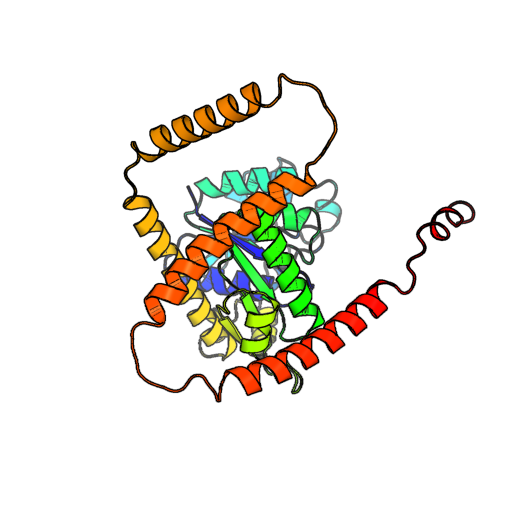1346 C C . GLU A 1 176 ? 16.959 1.323 -19.236 1.00 89.31 176 GLU A C 1
ATOM 1348 O O . GLU A 1 176 ? 17.672 0.331 -19.117 1.00 89.31 176 GLU A O 1
ATOM 1353 N N . TYR A 1 177 ? 17.087 2.371 -18.418 1.00 91.69 177 TYR A N 1
ATOM 1354 C CA . TYR A 1 177 ? 18.103 2.502 -17.359 1.00 91.69 177 TYR A CA 1
ATOM 1355 C C . TYR A 1 177 ? 17.584 2.120 -15.963 1.00 91.69 177 TYR A C 1
ATOM 1357 O O . TYR A 1 177 ? 18.126 2.550 -14.941 1.00 91.69 177 TYR A O 1
ATOM 1365 N N . GLU A 1 178 ? 16.498 1.360 -15.919 1.00 96.56 178 GLU A N 1
ATOM 1366 C CA . GLU A 1 178 ? 15.880 0.873 -14.694 1.00 96.56 178 GLU A CA 1
ATOM 1367 C C . GLU A 1 178 ? 16.783 -0.112 -13.945 1.00 96.56 178 GLU A C 1
ATOM 1369 O O . GLU A 1 178 ? 17.507 -0.909 -14.543 1.00 96.56 178 GLU A O 1
ATOM 1374 N N . LEU A 1 179 ? 16.727 -0.067 -12.613 1.00 97.31 179 LEU A N 1
ATOM 1375 C CA . LEU A 1 179 ? 17.376 -1.071 -11.776 1.00 97.31 179 LEU A CA 1
ATOM 1376 C C . LEU A 1 179 ? 16.694 -2.426 -11.953 1.00 97.31 179 LEU A C 1
ATOM 1378 O O . LEU A 1 179 ? 15.466 -2.530 -11.888 1.00 97.31 179 LEU A O 1
ATOM 1382 N N . LEU A 1 180 ? 17.504 -3.473 -12.085 1.00 97.56 180 LEU A N 1
ATOM 1383 C CA . LEU A 1 180 ? 17.002 -4.838 -12.152 1.00 97.56 180 LEU A CA 1
ATOM 1384 C C . LEU A 1 180 ? 16.378 -5.250 -10.807 1.00 97.56 180 LEU A C 1
ATOM 1386 O O . LEU A 1 180 ? 16.836 -4.797 -9.749 1.00 97.56 180 LEU A O 1
ATOM 1390 N N . PRO A 1 181 ? 15.374 -6.146 -10.795 1.00 97.19 181 PRO A N 1
ATOM 1391 C CA . PRO A 1 181 ? 14.753 -6.616 -9.557 1.00 97.19 181 PRO A CA 1
ATOM 1392 C C . PRO A 1 181 ? 15.753 -7.138 -8.517 1.00 97.19 181 PRO A C 1
ATOM 1394 O O . PRO A 1 181 ? 15.598 -6.865 -7.326 1.00 97.19 181 PRO A O 1
ATOM 1397 N N . GLU A 1 182 ? 16.818 -7.815 -8.951 1.00 97.75 182 GLU A N 1
ATOM 1398 C CA . GLU A 1 182 ? 17.876 -8.311 -8.068 1.00 97.75 182 GLU A CA 1
ATOM 1399 C C . GLU A 1 182 ? 18.684 -7.169 -7.438 1.00 97.75 182 GLU A C 1
ATOM 1401 O O . GLU A 1 182 ? 19.133 -7.269 -6.296 1.00 97.75 182 GLU A O 1
ATOM 1406 N N . GLU A 1 183 ? 18.891 -6.063 -8.153 1.00 98.25 183 GLU A N 1
ATOM 1407 C CA . GLU A 1 183 ? 19.552 -4.876 -7.606 1.00 98.25 183 GLU A CA 1
ATOM 1408 C C . GLU A 1 183 ? 18.667 -4.205 -6.553 1.00 98.25 183 GLU A C 1
ATOM 1410 O O . GLU A 1 183 ? 19.158 -3.831 -5.485 1.00 98.25 183 GLU A O 1
ATOM 1415 N N . VAL A 1 184 ? 17.356 -4.126 -6.805 1.00 98.44 184 VAL A N 1
ATOM 1416 C CA . VAL A 1 184 ? 16.376 -3.609 -5.840 1.00 98.44 184 VAL A CA 1
ATOM 1417 C C . VAL A 1 184 ? 16.328 -4.475 -4.580 1.00 98.44 184 VAL A C 1
ATOM 1419 O O . VAL A 1 184 ? 16.383 -3.937 -3.471 1.00 98.44 184 VAL A O 1
ATOM 1422 N N . GLU A 1 185 ? 16.290 -5.801 -4.716 1.00 98.12 185 GLU A N 1
ATOM 1423 C CA . GLU A 1 185 ? 16.338 -6.742 -3.587 1.00 98.12 185 GLU A CA 1
ATOM 1424 C C . GLU A 1 185 ? 17.626 -6.568 -2.769 1.00 98.12 185 GLU A C 1
ATOM 1426 O O . GLU A 1 185 ? 17.588 -6.453 -1.541 1.00 98.12 185 GLU A O 1
ATOM 1431 N N . ASN A 1 186 ? 18.774 -6.451 -3.445 1.00 98.00 186 ASN A N 1
ATOM 1432 C CA . ASN A 1 186 ? 20.068 -6.250 -2.792 1.00 98.00 186 ASN A CA 1
ATOM 1433 C C . ASN A 1 186 ? 20.158 -4.916 -2.038 1.00 98.00 186 ASN A C 1
ATOM 1435 O O . ASN A 1 186 ? 20.740 -4.869 -0.954 1.00 98.00 186 ASN A O 1
ATOM 1439 N N . ILE A 1 187 ? 19.618 -3.828 -2.600 1.00 98.31 187 ILE A N 1
ATOM 1440 C CA . ILE A 1 187 ? 19.649 -2.504 -1.961 1.00 98.31 187 ILE A CA 1
ATOM 1441 C C . ILE A 1 187 ? 18.674 -2.442 -0.788 1.00 98.31 187 ILE A C 1
ATOM 1443 O O . ILE A 1 187 ? 19.016 -1.899 0.261 1.00 98.31 187 ILE A O 1
ATOM 1447 N N . THR A 1 188 ? 17.456 -2.955 -0.965 1.00 98.06 188 THR A N 1
ATOM 1448 C CA . THR A 1 188 ? 16.408 -2.868 0.061 1.00 98.06 188 THR A CA 1
ATOM 1449 C C . THR A 1 188 ? 16.601 -3.878 1.186 1.00 98.06 188 THR A C 1
ATOM 1451 O O . THR A 1 188 ? 16.097 -3.648 2.285 1.00 98.06 188 THR A O 1
ATOM 1454 N N . GLU A 1 189 ? 17.370 -4.948 0.948 1.00 97.56 189 GLU A N 1
ATOM 1455 C CA . GLU A 1 189 ? 17.504 -6.092 1.855 1.00 97.56 189 GLU A CA 1
ATOM 1456 C C . GLU A 1 189 ? 16.136 -6.748 2.144 1.00 97.56 189 GLU A C 1
ATOM 1458 O O . GLU A 1 189 ? 15.898 -7.282 3.233 1.00 97.56 189 GLU A O 1
ATOM 1463 N N . GLU A 1 190 ? 15.221 -6.669 1.174 1.00 98.06 190 GLU A N 1
ATOM 1464 C CA . GLU A 1 190 ? 13.865 -7.206 1.223 1.00 98.06 190 GLU A CA 1
ATOM 1465 C C . GLU A 1 190 ? 13.549 -7.951 -0.065 1.00 98.06 190 GLU A C 1
ATOM 1467 O O . GLU A 1 190 ? 13.910 -7.509 -1.152 1.00 98.06 190 GLU A O 1
ATOM 1472 N N . ARG A 1 191 ? 12.794 -9.044 0.053 1.00 97.06 191 ARG A N 1
ATOM 1473 C CA . ARG A 1 191 ? 12.341 -9.788 -1.124 1.00 97.06 191 ARG A CA 1
ATOM 1474 C C . ARG A 1 191 ? 11.416 -8.950 -2.001 1.00 97.06 191 ARG A C 1
ATOM 1476 O O . ARG A 1 191 ? 10.565 -8.211 -1.490 1.00 97.06 191 ARG A O 1
ATOM 1483 N N . ILE A 1 192 ? 11.504 -9.164 -3.308 1.00 98.25 192 ILE A N 1
ATOM 1484 C CA . ILE A 1 192 ? 10.513 -8.652 -4.254 1.00 98.25 192 ILE A CA 1
ATOM 1485 C C . ILE A 1 192 ? 9.257 -9.525 -4.176 1.00 98.25 192 ILE A C 1
ATOM 1487 O O . ILE A 1 192 ? 9.334 -10.752 -4.204 1.00 98.25 192 ILE A O 1
ATOM 1491 N N . LEU A 1 193 ? 8.098 -8.888 -4.018 1.00 97.06 193 LEU A N 1
ATOM 1492 C CA . LEU A 1 193 ? 6.786 -9.541 -3.957 1.00 97.06 193 LEU A CA 1
ATOM 1493 C C . LEU A 1 193 ? 5.967 -9.393 -5.230 1.00 97.06 193 LEU A C 1
ATOM 1495 O O . LEU A 1 193 ? 5.008 -10.129 -5.422 1.00 97.06 193 LEU A O 1
ATOM 1499 N N . GLY A 1 194 ? 6.291 -8.408 -6.054 1.00 97.62 194 GLY A N 1
ATOM 1500 C CA . GLY A 1 194 ? 5.568 -8.154 -7.282 1.00 97.62 194 GLY A CA 1
ATOM 1501 C C . GLY A 1 194 ? 6.317 -7.157 -8.138 1.00 97.62 194 GLY A C 1
ATOM 1502 O O . GLY A 1 194 ? 6.991 -6.259 -7.626 1.00 97.62 194 GLY A O 1
ATOM 1503 N N . ILE A 1 195 ? 6.185 -7.340 -9.442 1.00 98.50 195 ILE A N 1
ATOM 1504 C CA . ILE A 1 195 ? 6.702 -6.441 -10.461 1.00 98.50 195 ILE A CA 1
ATOM 1505 C C . ILE A 1 195 ? 5.500 -6.036 -11.298 1.00 98.50 195 ILE A C 1
ATOM 1507 O O . ILE A 1 195 ? 4.917 -6.876 -11.976 1.00 98.50 195 ILE A O 1
ATOM 1511 N N . ILE A 1 196 ? 5.095 -4.776 -11.200 1.00 98.56 196 ILE A N 1
ATOM 1512 C CA . ILE A 1 196 ? 3.975 -4.240 -11.965 1.00 98.56 196 ILE A CA 1
ATOM 1513 C C . ILE A 1 196 ? 4.563 -3.471 -13.154 1.00 98.56 196 ILE A C 1
ATOM 1515 O O . ILE A 1 196 ? 5.332 -2.527 -12.931 1.00 98.56 196 ILE A O 1
ATOM 1519 N N . PRO A 1 197 ? 4.254 -3.871 -14.399 1.00 98.12 197 PRO A N 1
ATOM 1520 C CA . PRO A 1 197 ? 4.767 -3.185 -15.576 1.00 98.12 197 PRO A CA 1
ATOM 1521 C C . PRO A 1 197 ? 4.171 -1.780 -15.691 1.00 98.12 197 PRO A C 1
ATOM 1523 O O . PRO A 1 197 ? 3.066 -1.519 -15.207 1.00 98.12 197 PRO A O 1
ATOM 1526 N N . GLU A 1 198 ? 4.891 -0.880 -16.356 1.00 97.12 198 GLU A N 1
ATOM 1527 C CA . GLU A 1 198 ? 4.296 0.356 -16.852 1.00 97.12 198 GLU A CA 1
ATOM 1528 C C . GLU A 1 198 ? 3.205 0.005 -17.865 1.00 97.12 198 GLU A C 1
ATOM 1530 O O . GLU A 1 198 ? 3.413 -0.775 -18.796 1.00 97.12 198 GLU A O 1
ATOM 1535 N N . ASP A 1 199 ? 2.016 0.561 -17.656 1.00 97.56 199 ASP A N 1
ATOM 1536 C CA . ASP A 1 199 ? 0.826 0.165 -18.395 1.00 97.56 199 ASP A CA 1
ATOM 1537 C C . ASP A 1 199 ? -0.109 1.363 -18.577 1.00 97.56 199 ASP A C 1
ATOM 1539 O O . ASP A 1 199 ? -0.581 1.967 -17.610 1.00 97.56 199 ASP A O 1
ATOM 1543 N N . ARG A 1 200 ? -0.401 1.707 -19.835 1.00 96.12 200 ARG A N 1
ATOM 1544 C CA . ARG A 1 200 ? -1.305 2.818 -20.174 1.00 96.12 200 ARG A CA 1
ATOM 1545 C C . ARG A 1 200 ? -2.743 2.535 -19.751 1.00 96.12 200 ARG A C 1
ATOM 1547 O O . ARG A 1 200 ? -3.463 3.474 -19.411 1.00 96.12 200 ARG A O 1
ATOM 1554 N N . VAL A 1 201 ? -3.131 1.261 -19.684 1.00 97.50 201 VAL A N 1
ATOM 1555 C CA . VAL A 1 201 ? -4.483 0.845 -19.296 1.00 97.50 201 VAL A CA 1
ATOM 1556 C C . VAL A 1 201 ? -4.790 1.242 -17.846 1.00 97.50 201 VAL A C 1
ATOM 1558 O O . VAL A 1 201 ? -5.942 1.504 -17.507 1.00 97.50 201 VAL A O 1
ATOM 1561 N N . LEU A 1 202 ? -3.771 1.413 -16.990 1.00 95.62 202 LEU A N 1
ATOM 1562 C CA . LEU A 1 202 ? -3.951 1.979 -15.647 1.00 95.62 202 LEU A CA 1
ATOM 1563 C C . LEU A 1 202 ? -4.525 3.400 -15.693 1.00 95.62 202 LEU A C 1
ATOM 1565 O O . LEU A 1 202 ? -5.430 3.725 -14.925 1.00 95.62 202 LEU A O 1
ATOM 1569 N N . GLN A 1 203 ? -4.008 4.250 -16.583 1.00 94.12 203 GLN A N 1
ATOM 1570 C CA . GLN A 1 203 ? -4.470 5.634 -16.716 1.00 94.12 203 GLN A CA 1
ATOM 1571 C C . GLN A 1 203 ? -5.882 5.688 -17.307 1.00 94.12 203 GLN A C 1
ATOM 1573 O O . GLN A 1 203 ? -6.712 6.472 -16.845 1.00 94.12 203 GLN A O 1
ATOM 1578 N N . GLU A 1 204 ? -6.175 4.817 -18.276 1.00 97.25 204 GLU A N 1
ATOM 1579 C CA . GLU A 1 204 ? -7.516 4.663 -18.847 1.00 97.25 204 GLU A CA 1
ATOM 1580 C C . GLU A 1 204 ? -8.524 4.221 -17.779 1.00 97.25 204 GLU A C 1
ATOM 1582 O O . GLU A 1 204 ? -9.561 4.861 -17.605 1.00 97.25 204 GLU A O 1
ATOM 1587 N N . ALA A 1 205 ? -8.190 3.206 -16.980 1.00 96.75 205 ALA A N 1
ATOM 1588 C CA . ALA A 1 205 ? -9.043 2.722 -15.899 1.00 96.75 205 ALA A CA 1
ATOM 1589 C C . ALA A 1 205 ? -9.354 3.821 -14.864 1.00 96.75 205 ALA A C 1
ATOM 1591 O O . ALA A 1 205 ? -10.506 3.980 -14.452 1.00 96.75 205 ALA A O 1
ATOM 1592 N N . ILE A 1 206 ? -8.358 4.644 -14.505 1.00 94.19 206 ILE A N 1
ATOM 1593 C CA . ILE A 1 206 ? -8.547 5.811 -13.625 1.00 94.19 206 ILE A CA 1
ATOM 1594 C C . ILE A 1 206 ? -9.491 6.837 -14.262 1.00 94.19 206 ILE A C 1
ATOM 1596 O O . ILE A 1 206 ? -10.392 7.337 -13.586 1.00 94.19 206 ILE A O 1
ATOM 1600 N N . ALA A 1 207 ? -9.334 7.137 -15.555 1.00 94.25 207 ALA A N 1
ATOM 1601 C CA . ALA A 1 207 ? -10.242 8.035 -16.273 1.00 94.25 207 ALA A CA 1
ATOM 1602 C C . ALA A 1 207 ? -11.684 7.492 -16.299 1.00 94.25 207 ALA A C 1
ATOM 1604 O O . ALA A 1 207 ? -12.643 8.259 -16.168 1.00 94.25 207 ALA A O 1
ATOM 1605 N N . HIS A 1 208 ? -11.830 6.167 -16.372 1.00 94.56 208 HIS A N 1
ATOM 1606 C CA . HIS A 1 208 ? -13.093 5.442 -16.243 1.00 94.56 208 HIS A CA 1
ATOM 1607 C C . HIS A 1 208 ? -13.551 5.219 -14.793 1.00 94.56 208 HIS A C 1
ATOM 1609 O O . HIS A 1 208 ? -14.622 4.647 -14.583 1.00 94.56 208 HIS A O 1
ATOM 1615 N N . ARG A 1 209 ? -12.800 5.716 -13.799 1.00 94.00 209 ARG A N 1
ATOM 1616 C CA . ARG A 1 209 ? -13.139 5.674 -12.367 1.00 94.00 209 ARG A CA 1
ATOM 1617 C C . ARG A 1 209 ? -13.342 4.253 -11.842 1.00 94.00 209 ARG A C 1
ATOM 1619 O O . ARG A 1 209 ? -14.204 4.010 -11.004 1.00 94.00 209 ARG A O 1
ATOM 1626 N N . THR A 1 210 ? -12.572 3.303 -12.356 1.00 95.38 210 THR A N 1
ATOM 1627 C CA . THR A 1 210 ? -12.672 1.893 -11.982 1.00 95.38 210 THR A CA 1
ATOM 1628 C C . THR A 1 210 ? -11.276 1.296 -11.794 1.00 95.38 210 THR A C 1
ATOM 1630 O O . THR A 1 210 ? -10.332 1.718 -12.462 1.00 95.38 210 THR A O 1
ATOM 1633 N N . PRO A 1 211 ? -11.091 0.309 -10.900 1.00 97.56 211 PRO A N 1
ATOM 1634 C CA . PRO A 1 211 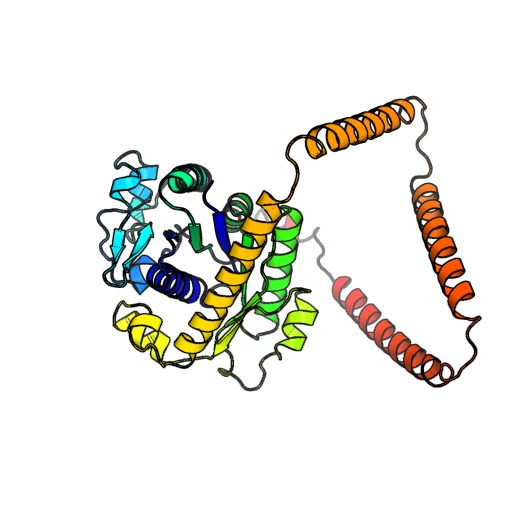? -9.827 -0.417 -10.820 1.00 97.56 211 PRO A CA 1
ATOM 1635 C C . PRO A 1 211 ? -9.491 -1.091 -12.163 1.00 97.56 211 PRO A C 1
ATOM 1637 O O . PRO A 1 211 ? -10.384 -1.648 -12.808 1.00 97.56 211 PRO A O 1
ATOM 1640 N N . VAL A 1 212 ? -8.213 -1.097 -12.561 1.00 98.25 212 VAL A N 1
ATOM 1641 C CA . VAL A 1 212 ? -7.746 -1.715 -13.817 1.00 98.25 212 VAL A CA 1
ATOM 1642 C C . VAL A 1 212 ? -8.095 -3.197 -13.889 1.00 98.25 212 VAL A C 1
ATOM 1644 O O . VAL A 1 212 ? -8.558 -3.669 -14.916 1.00 98.25 212 VAL A O 1
ATOM 1647 N N . VAL A 1 213 ? -8.027 -3.893 -12.753 1.00 98.06 213 VAL A N 1
ATOM 1648 C CA . VAL A 1 213 ? -8.359 -5.324 -12.630 1.00 98.06 213 VAL A CA 1
ATOM 1649 C C . VAL A 1 213 ? -9.827 -5.639 -12.936 1.00 98.06 213 VAL A C 1
ATOM 1651 O O . VAL A 1 213 ? -10.179 -6.799 -13.139 1.00 98.06 213 VAL A O 1
ATOM 1654 N N . ILE A 1 214 ? -10.687 -4.615 -12.933 1.00 97.00 214 ILE A N 1
ATOM 1655 C CA . ILE A 1 214 ? -12.095 -4.691 -13.337 1.00 97.00 214 ILE A CA 1
ATOM 1656 C C . ILE A 1 214 ? -12.278 -4.158 -14.758 1.00 97.00 214 ILE A C 1
ATOM 1658 O O . ILE A 1 214 ? -13.054 -4.725 -15.518 1.00 97.00 214 ILE A O 1
ATOM 1662 N N . PHE A 1 215 ? -11.589 -3.062 -15.089 1.00 97.62 215 PHE A N 1
ATOM 1663 C CA . PHE A 1 215 ? -11.662 -2.396 -16.388 1.00 97.62 215 PHE A CA 1
ATOM 1664 C C . PHE A 1 215 ? -11.175 -3.294 -17.527 1.00 97.62 215 PHE A C 1
ATOM 1666 O O . PHE A 1 215 ? -11.8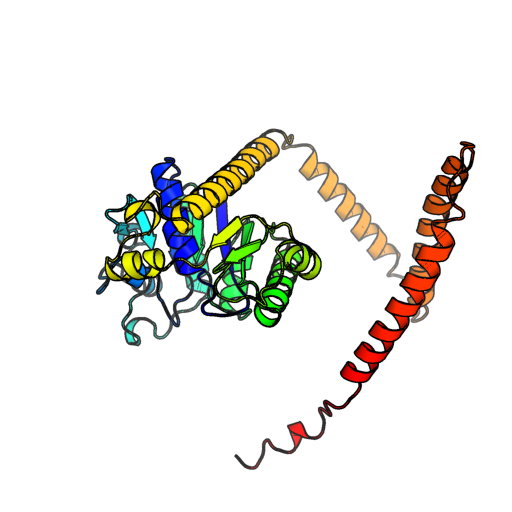93 -3.505 -18.498 1.00 97.62 215 PHE A O 1
ATOM 1673 N N . ASP A 1 216 ? -9.977 -3.846 -17.361 1.00 98.12 216 ASP A N 1
ATOM 1674 C CA . ASP A 1 216 ? -9.359 -4.800 -18.268 1.00 98.12 216 ASP A CA 1
ATOM 1675 C C . ASP A 1 216 ? -8.631 -5.869 -17.435 1.00 98.12 216 ASP A C 1
ATOM 1677 O O . ASP A 1 216 ? -7.484 -5.679 -17.013 1.00 98.12 216 ASP A O 1
ATOM 1681 N N . PRO A 1 217 ? -9.297 -7.002 -17.151 1.00 97.31 217 PRO A N 1
ATOM 1682 C CA . PRO A 1 217 ? -8.731 -8.076 -16.341 1.00 97.31 217 PRO A CA 1
ATOM 1683 C C . PRO A 1 217 ? -7.475 -8.738 -16.929 1.00 97.31 217 PRO A C 1
ATOM 1685 O O . PRO A 1 217 ? -6.754 -9.390 -16.164 1.00 97.31 217 PRO A O 1
ATOM 1688 N N . GLU A 1 218 ? -7.237 -8.581 -18.235 1.00 97.81 218 GLU A N 1
ATOM 1689 C CA . GLU A 1 218 ? -6.141 -9.204 -18.990 1.00 97.81 218 GLU A CA 1
ATOM 1690 C C . GLU A 1 218 ? -4.985 -8.232 -19.268 1.00 97.81 218 GLU A C 1
ATOM 1692 O O . GLU A 1 218 ? -3.942 -8.648 -19.777 1.00 97.81 218 GLU A O 1
ATOM 1697 N N . ALA A 1 219 ? -5.130 -6.953 -18.900 1.00 98.38 219 ALA A N 1
A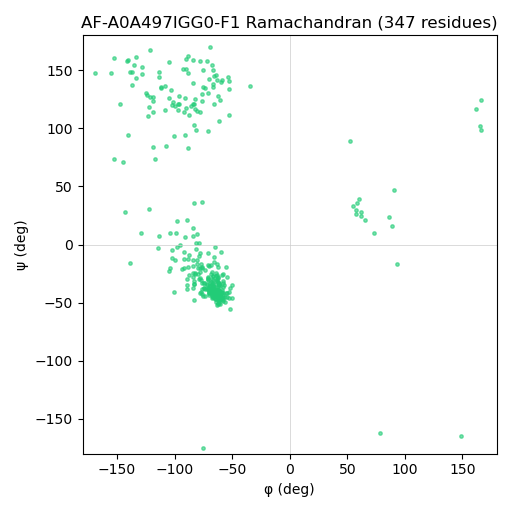TOM 1698 C CA . ALA A 1 219 ? -4.049 -5.979 -18.987 1.00 98.38 219 ALA A CA 1
ATOM 1699 C C . ALA A 1 219 ? -2.789 -6.480 -18.247 1.00 98.38 219 ALA A C 1
ATOM 1701 O O . ALA A 1 219 ? -2.908 -7.097 -17.179 1.00 98.38 219 ALA A O 1
ATOM 1702 N N . PRO A 1 220 ? -1.569 -6.194 -18.745 1.00 98.31 220 PRO A N 1
ATOM 1703 C CA . PRO A 1 220 ? -0.333 -6.644 -18.104 1.00 98.31 220 PRO A CA 1
ATOM 1704 C C . PRO A 1 220 ? -0.246 -6.261 -16.621 1.00 98.31 220 PRO A C 1
ATOM 1706 O O . PRO A 1 220 ? 0.142 -7.081 -15.785 1.00 98.31 220 PRO A O 1
ATOM 1709 N N . SER A 1 221 ? -0.669 -5.040 -16.273 1.00 98.31 221 SER A N 1
ATOM 1710 C CA . SER A 1 221 ? -0.748 -4.605 -14.876 1.00 98.31 221 SER A CA 1
ATOM 1711 C C . SER A 1 221 ? -1.795 -5.382 -14.071 1.00 98.31 221 SER A C 1
ATOM 1713 O O . SER A 1 221 ? -1.525 -5.753 -12.928 1.00 98.31 221 SER A O 1
ATOM 1715 N N . SER A 1 222 ? -2.958 -5.697 -14.652 1.00 98.62 222 SER A N 1
ATOM 1716 C CA . SER A 1 222 ? -4.006 -6.502 -14.012 1.00 98.62 222 SER A CA 1
ATOM 1717 C C . SER A 1 222 ? -3.543 -7.919 -13.690 1.00 98.62 222 SER A C 1
ATOM 1719 O O . SER A 1 222 ? -3.818 -8.418 -12.594 1.00 98.62 222 SER A O 1
ATOM 1721 N N . VAL A 1 223 ? -2.814 -8.560 -14.607 1.00 98.44 223 VAL A N 1
ATOM 1722 C CA . VAL A 1 223 ? -2.231 -9.893 -14.395 1.00 98.44 223 VAL A CA 1
ATOM 1723 C C . VAL A 1 223 ? -1.224 -9.849 -13.245 1.00 98.44 223 VAL A C 1
ATOM 1725 O O . VAL A 1 223 ? -1.371 -10.593 -12.274 1.00 98.44 223 VAL A O 1
ATOM 1728 N N . ALA A 1 224 ? -0.279 -8.906 -13.280 1.00 98.56 224 ALA A N 1
ATOM 1729 C CA . ALA A 1 224 ? 0.735 -8.760 -12.237 1.00 98.56 224 ALA A CA 1
ATOM 1730 C C . ALA A 1 224 ? 0.135 -8.434 -10.852 1.00 98.56 224 ALA A C 1
ATOM 1732 O O . ALA A 1 224 ? 0.552 -8.982 -9.828 1.00 98.56 224 ALA A O 1
ATOM 1733 N N . LEU A 1 225 ? -0.893 -7.579 -10.794 1.00 98.56 225 LEU A N 1
ATOM 1734 C CA . LEU A 1 225 ? -1.611 -7.254 -9.555 1.00 98.56 225 LEU A CA 1
ATOM 1735 C C . LEU A 1 225 ? -2.365 -8.466 -8.991 1.00 98.56 225 LEU A C 1
ATOM 1737 O O . LEU A 1 225 ? -2.461 -8.626 -7.768 1.00 98.56 225 LEU A O 1
ATOM 1741 N N . ARG A 1 226 ? -2.885 -9.336 -9.865 1.00 98.06 226 ARG A N 1
ATOM 1742 C CA . ARG A 1 226 ? -3.550 -10.584 -9.477 1.00 98.06 226 ARG A CA 1
ATOM 1743 C C . ARG A 1 226 ? -2.570 -11.559 -8.838 1.00 98.06 226 ARG A C 1
ATOM 1745 O O . ARG A 1 226 ? -2.882 -12.091 -7.773 1.00 98.06 226 ARG A O 1
ATOM 1752 N N . GLU A 1 227 ?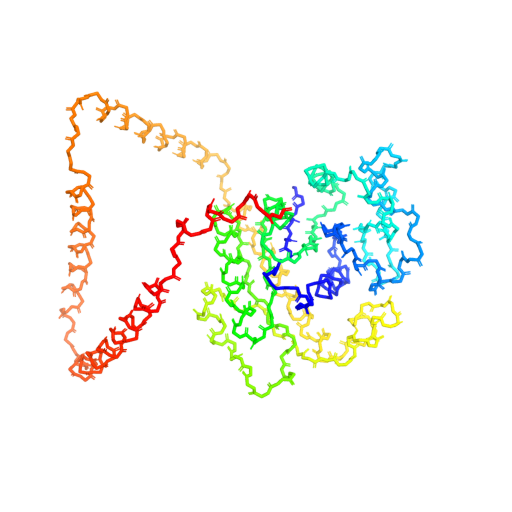 -1.393 -11.734 -9.431 1.00 97.56 227 GLU A N 1
ATOM 1753 C CA . GLU A 1 227 ? -0.311 -12.561 -8.881 1.00 97.56 227 GLU A CA 1
ATOM 1754 C C . GLU A 1 227 ? 0.163 -12.033 -7.519 1.00 97.56 227 GLU A C 1
ATOM 1756 O O . GLU A 1 227 ? 0.126 -12.766 -6.526 1.00 97.56 227 GLU A O 1
ATOM 1761 N N . LEU A 1 228 ? 0.468 -10.732 -7.426 1.00 97.56 228 LEU A N 1
ATOM 1762 C CA . LEU A 1 228 ? 0.831 -10.067 -6.167 1.00 97.56 228 LEU A CA 1
ATOM 1763 C C . LEU A 1 228 ? -0.221 -10.308 -5.071 1.00 97.56 228 LEU A C 1
ATOM 1765 O O . LEU A 1 228 ? 0.106 -10.630 -3.924 1.00 97.56 228 LEU A O 1
ATOM 1769 N N . THR A 1 229 ? -1.504 -10.163 -5.412 1.00 96.31 229 THR A N 1
ATOM 1770 C CA . THR A 1 229 ? -2.599 -10.339 -4.450 1.00 96.31 229 THR A CA 1
ATOM 1771 C C . THR A 1 229 ? -2.713 -11.793 -3.986 1.00 96.31 229 THR A C 1
ATOM 1773 O O . THR A 1 229 ? -2.914 -12.043 -2.794 1.00 96.31 229 THR A O 1
ATOM 1776 N N . GLN A 1 230 ? -2.544 -12.764 -4.889 1.00 93.88 230 GLN A N 1
ATOM 1777 C CA . GLN A 1 230 ? -2.535 -14.189 -4.543 1.00 93.88 230 GLN A CA 1
ATOM 1778 C C . GLN A 1 230 ? -1.385 -14.542 -3.593 1.00 93.88 230 GLN A C 1
ATOM 1780 O O . GLN A 1 230 ? -1.599 -15.266 -2.612 1.00 93.88 230 GLN A O 1
ATOM 1785 N N . ASP A 1 231 ? -0.198 -13.981 -3.809 1.00 92.62 231 ASP A N 1
ATOM 1786 C CA . ASP A 1 231 ? 0.948 -14.183 -2.923 1.00 92.62 231 ASP A CA 1
ATOM 1787 C C . ASP A 1 231 ? 0.710 -13.597 -1.529 1.00 92.62 231 ASP A C 1
ATOM 1789 O O . ASP A 1 231 ? 0.952 -14.266 -0.513 1.00 92.62 231 ASP A O 1
ATOM 1793 N N . ILE A 1 232 ? 0.151 -12.386 -1.452 1.00 90.75 232 ILE A N 1
ATOM 1794 C CA . ILE A 1 232 ? -0.233 -11.747 -0.185 1.00 90.75 232 ILE A CA 1
ATOM 1795 C C . ILE A 1 232 ? -1.275 -12.589 0.561 1.00 90.75 232 ILE A C 1
ATOM 1797 O O . ILE A 1 232 ? -1.134 -12.832 1.767 1.00 90.75 232 ILE A O 1
ATOM 1801 N N . ILE A 1 233 ? -2.286 -13.103 -0.143 1.00 86.81 233 ILE A N 1
ATOM 1802 C CA . ILE A 1 233 ? -3.266 -14.043 0.412 1.00 86.81 233 ILE A CA 1
ATOM 1803 C C . ILE A 1 233 ? -2.560 -15.292 0.960 1.00 86.81 233 ILE A C 1
ATOM 1805 O O . ILE A 1 233 ? -2.802 -15.698 2.105 1.00 86.81 233 ILE A O 1
ATOM 1809 N N . GLY A 1 234 ? -1.652 -15.885 0.181 1.00 79.31 234 GLY A N 1
ATOM 1810 C CA . GLY A 1 234 ? -0.886 -17.068 0.564 1.00 79.31 234 GLY A CA 1
ATOM 1811 C C . GLY A 1 234 ? -0.067 -16.853 1.838 1.00 79.31 234 GLY A C 1
ATOM 1812 O O . GLY A 1 234 ? -0.078 -17.698 2.743 1.00 79.31 234 GLY A O 1
ATOM 1813 N N . ILE A 1 235 ? 0.596 -15.702 1.958 1.00 76.12 235 ILE A N 1
ATOM 1814 C CA . ILE A 1 235 ? 1.339 -15.292 3.159 1.00 76.12 235 ILE A CA 1
ATOM 1815 C C . ILE A 1 235 ? 0.381 -15.115 4.345 1.00 76.12 235 ILE A C 1
ATOM 1817 O O . ILE A 1 235 ? 0.618 -15.661 5.431 1.00 76.12 235 ILE A O 1
ATOM 1821 N N . SER A 1 236 ? -0.740 -14.419 4.139 1.00 66.44 236 SER A N 1
ATOM 1822 C CA . SER A 1 236 ? -1.725 -14.143 5.186 1.00 66.44 236 SER A CA 1
ATOM 1823 C C . SER A 1 236 ? -2.336 -15.428 5.765 1.00 66.44 236 SER A C 1
ATOM 1825 O O . SER A 1 236 ? -2.395 -15.605 6.990 1.00 66.44 236 SER A O 1
ATOM 1827 N N . LEU A 1 237 ? -2.700 -16.384 4.902 1.00 61.47 237 LEU A N 1
ATOM 1828 C CA . LEU A 1 237 ? -3.231 -17.694 5.288 1.00 61.47 237 LEU A CA 1
ATOM 1829 C C . LEU A 1 237 ? -2.199 -18.561 6.024 1.00 61.47 237 LEU A C 1
ATOM 1831 O O . LEU A 1 237 ? -2.535 -19.196 7.031 1.00 61.47 237 LEU A O 1
ATOM 1835 N N . LYS A 1 238 ? -0.940 -18.587 5.562 1.00 58.66 238 LYS A N 1
ATOM 1836 C CA . LYS A 1 238 ? 0.155 -19.313 6.237 1.00 58.66 238 LYS A CA 1
ATOM 1837 C C . LYS A 1 238 ? 0.367 -18.790 7.659 1.00 58.66 238 LYS A C 1
ATOM 1839 O O . LYS A 1 238 ? 0.491 -19.577 8.598 1.00 58.66 238 LYS A O 1
ATOM 1844 N N . MET A 1 239 ? 0.310 -17.476 7.840 1.00 56.91 239 MET A N 1
ATOM 1845 C CA . MET A 1 239 ? 0.482 -16.837 9.144 1.00 56.91 239 MET A CA 1
ATOM 1846 C C . MET A 1 239 ? -0.712 -17.065 10.088 1.00 56.91 239 MET A C 1
ATOM 1848 O O . MET A 1 239 ? -0.488 -17.364 11.263 1.00 56.91 239 MET A O 1
ATOM 1852 N N . LYS A 1 240 ? -1.967 -17.065 9.596 1.00 56.62 240 LYS A N 1
ATOM 1853 C CA . LYS A 1 240 ? -3.139 -17.493 10.399 1.00 56.62 240 LYS A CA 1
ATOM 1854 C C . LYS A 1 240 ? -2.988 -18.944 10.893 1.00 56.62 240 LYS A C 1
ATOM 1856 O O . LYS A 1 240 ? -3.339 -19.245 12.034 1.00 56.62 240 LYS A O 1
ATOM 1861 N N . LYS A 1 241 ? -2.446 -19.852 10.068 1.00 41.81 241 LYS A N 1
ATOM 1862 C CA . LYS A 1 241 ? -2.192 -21.257 10.452 1.00 41.81 241 LYS A CA 1
ATOM 1863 C C . LYS A 1 241 ? -1.056 -21.395 11.475 1.00 41.81 241 LYS A C 1
ATOM 1865 O O . LYS A 1 241 ? -1.195 -22.179 12.410 1.00 41.81 241 LYS A O 1
ATOM 1870 N N . ALA A 1 242 ? 0.034 -20.638 11.331 1.00 38.47 242 ALA A N 1
ATOM 1871 C CA . ALA A 1 242 ? 1.149 -20.635 12.283 1.00 38.47 242 ALA A CA 1
ATOM 1872 C C . ALA A 1 242 ? 0.727 -20.128 13.675 1.00 38.47 242 ALA A C 1
ATOM 1874 O O . ALA A 1 242 ? 1.025 -20.780 14.674 1.00 38.47 242 ALA A O 1
ATOM 1875 N N . ALA A 1 243 ? -0.059 -19.047 13.738 1.00 45.59 243 ALA A N 1
ATOM 1876 C CA . ALA A 1 243 ? -0.583 -18.507 14.995 1.00 45.59 243 ALA A CA 1
ATOM 1877 C C . ALA A 1 243 ? -1.505 -19.496 15.740 1.00 45.59 243 ALA A C 1
ATOM 1879 O O . ALA A 1 243 ? -1.487 -19.548 16.966 1.00 45.59 243 ALA A O 1
ATOM 1880 N N . LYS A 1 244 ? -2.270 -20.328 15.015 1.00 42.28 244 LYS A N 1
ATOM 1881 C CA . LYS A 1 244 ? -3.130 -21.376 15.603 1.00 42.28 244 LYS A CA 1
ATOM 1882 C C . LYS A 1 244 ? -2.360 -22.585 16.153 1.00 42.28 244 LYS A C 1
ATOM 1884 O O . LYS A 1 244 ? -2.901 -23.304 16.985 1.00 42.28 244 LYS A O 1
ATOM 1889 N N . LYS A 1 245 ? -1.129 -22.837 15.691 1.00 36.06 245 LYS A N 1
ATOM 1890 C CA . LYS A 1 245 ? -0.309 -23.988 16.118 1.00 36.06 245 LYS A CA 1
ATOM 1891 C C . LYS A 1 245 ? 0.546 -23.718 17.363 1.00 36.06 245 LYS A C 1
ATOM 1893 O O . LYS A 1 245 ? 1.127 -24.659 17.896 1.00 36.06 245 LYS A O 1
ATOM 1898 N N . MET A 1 246 ? 0.641 -22.475 17.838 1.00 31.22 246 MET A N 1
ATOM 1899 C CA . MET A 1 246 ? 1.414 -22.141 19.041 1.00 31.22 246 MET A CA 1
ATOM 1900 C C . MET A 1 246 ? 0.579 -22.385 20.317 1.00 31.22 246 MET A C 1
ATOM 1902 O O . MET A 1 246 ? -0.469 -21.758 20.471 1.00 31.22 246 MET A O 1
ATOM 1906 N N . PRO A 1 247 ? 1.013 -23.247 21.262 1.00 37.94 247 PRO A N 1
ATOM 1907 C CA . PRO A 1 247 ? 0.293 -23.464 22.519 1.00 37.94 247 PRO A CA 1
ATOM 1908 C C . PRO A 1 247 ? 0.300 -22.200 23.393 1.00 37.94 247 PRO A C 1
ATOM 1910 O O . PRO A 1 247 ? 1.358 -21.712 23.801 1.00 37.94 247 PRO A O 1
ATOM 1913 N N . SER A 1 248 ? -0.892 -21.695 23.712 1.00 42.66 248 SER A N 1
ATOM 1914 C CA . SER A 1 248 ? -1.161 -20.392 24.342 1.00 42.66 248 SER A CA 1
ATOM 1915 C C . SER A 1 248 ? -0.658 -20.226 25.786 1.00 42.66 248 SER A C 1
ATOM 1917 O O . SER A 1 248 ? -0.555 -19.097 26.268 1.00 42.66 248 SER A O 1
ATOM 1919 N N . GLU A 1 249 ? -0.292 -21.306 26.481 1.00 40.66 249 GLU A N 1
ATOM 1920 C CA . GLU A 1 249 ? 0.031 -21.252 27.918 1.00 40.66 249 GLU A CA 1
ATOM 1921 C C . GLU A 1 249 ? 1.526 -21.337 28.257 1.00 40.66 249 GLU A C 1
ATOM 1923 O O . GLU A 1 249 ? 1.944 -20.856 29.314 1.00 40.66 249 GLU A O 1
ATOM 1928 N N . LYS A 1 250 ? 2.373 -21.889 27.374 1.00 35.72 250 LYS A N 1
ATOM 1929 C CA . LYS A 1 250 ? 3.816 -22.028 27.661 1.00 35.72 250 LYS A CA 1
ATOM 1930 C C . LYS A 1 250 ? 4.618 -20.755 27.359 1.00 35.72 250 LYS A C 1
ATOM 1932 O O . LYS A 1 250 ? 5.559 -20.462 28.092 1.00 35.72 250 LYS A O 1
ATOM 1937 N N . VAL A 1 251 ? 4.215 -19.956 26.367 1.00 41.50 251 VAL A N 1
ATOM 1938 C CA . VAL A 1 251 ? 4.954 -18.749 25.936 1.00 41.50 251 VAL A CA 1
ATOM 1939 C C . VAL A 1 251 ? 4.929 -17.649 27.009 1.00 41.50 251 VAL A C 1
ATOM 1941 O O . VAL A 1 251 ? 5.980 -17.149 27.404 1.00 41.50 251 VAL A O 1
ATOM 1944 N N . LYS A 1 252 ? 3.765 -17.387 27.624 1.00 33.88 252 LYS A N 1
ATOM 1945 C CA . LYS A 1 252 ? 3.622 -16.362 28.682 1.00 33.88 252 LYS A CA 1
ATOM 1946 C C . LYS A 1 252 ? 4.435 -16.655 29.950 1.00 33.88 252 LYS A C 1
ATOM 1948 O O . LYS A 1 252 ? 4.773 -15.735 30.692 1.00 33.88 252 LYS A O 1
ATOM 1953 N N . LYS A 1 253 ? 4.732 -17.929 30.236 1.00 33.12 253 LYS A N 1
ATOM 1954 C CA . LYS A 1 253 ? 5.475 -18.346 31.440 1.00 33.12 253 LYS A CA 1
ATOM 1955 C C . LYS A 1 253 ? 6.993 -18.328 31.234 1.00 33.12 253 LYS A C 1
ATOM 1957 O O . LYS A 1 253 ? 7.721 -18.176 32.215 1.00 33.12 253 LYS A O 1
ATOM 1962 N N . VAL A 1 254 ? 7.456 -18.484 29.991 1.00 37.88 254 VAL A N 1
ATOM 1963 C CA . VAL A 1 254 ? 8.883 -18.465 29.632 1.00 37.88 254 VAL A CA 1
ATOM 1964 C C . VAL A 1 254 ? 9.375 -17.027 29.471 1.00 37.88 254 VAL A C 1
ATOM 1966 O O . VAL A 1 254 ? 10.337 -16.665 30.145 1.00 37.88 254 VAL A O 1
ATOM 1969 N N . GLU A 1 255 ? 8.657 -16.172 28.733 1.00 36.56 255 GLU A N 1
ATOM 1970 C CA . GLU A 1 255 ? 9.032 -14.755 28.549 1.00 36.56 255 GLU A CA 1
ATOM 1971 C C . GLU A 1 255 ? 9.092 -14.006 29.886 1.00 36.56 255 GLU A C 1
ATOM 1973 O O . GLU A 1 255 ? 10.098 -13.383 30.219 1.00 36.56 255 GLU A O 1
ATOM 1978 N N . LYS A 1 256 ? 8.080 -14.195 30.743 1.00 35.16 256 LYS A N 1
ATOM 1979 C CA . LYS A 1 256 ? 8.034 -13.551 32.062 1.00 35.16 256 LYS A CA 1
ATOM 1980 C C . LYS A 1 256 ? 9.114 -14.068 33.023 1.00 35.16 256 LYS A C 1
ATOM 1982 O O . LYS A 1 256 ? 9.480 -13.362 33.955 1.00 35.16 256 LYS A O 1
ATOM 1987 N N . ARG A 1 257 ? 9.635 -15.290 32.832 1.00 37.25 257 ARG A N 1
ATOM 1988 C CA . ARG A 1 257 ? 10.753 -15.838 33.630 1.00 37.25 257 ARG A CA 1
ATOM 1989 C C . ARG A 1 257 ? 12.114 -15.375 33.112 1.00 37.25 257 ARG A C 1
ATOM 1991 O O . ARG A 1 257 ? 13.013 -15.191 33.932 1.00 37.25 257 ARG A O 1
ATOM 1998 N N . GLU A 1 258 ? 12.277 -15.192 31.805 1.00 39.81 258 GLU A N 1
ATOM 1999 C CA . GLU A 1 258 ? 13.526 -14.691 31.221 1.00 39.81 258 GLU A CA 1
ATOM 2000 C C . GLU A 1 258 ? 13.690 -13.182 31.410 1.00 39.81 258 GLU A C 1
ATOM 2002 O O . GLU A 1 258 ? 14.760 -12.754 31.842 1.00 39.81 258 GLU A O 1
ATOM 2007 N N . GLU A 1 259 ? 12.625 -12.390 31.248 1.00 35.22 259 GLU A N 1
ATOM 2008 C CA . GLU A 1 259 ? 12.641 -10.953 31.557 1.00 35.22 259 GLU A CA 1
ATOM 2009 C C . GLU A 1 259 ? 12.954 -10.699 33.038 1.00 35.22 259 GLU A C 1
ATOM 2011 O O . GLU A 1 259 ? 13.801 -9.869 33.367 1.00 35.22 259 GLU A O 1
ATOM 2016 N N . LEU A 1 260 ? 12.360 -11.467 33.961 1.00 39.16 260 LEU A N 1
ATOM 2017 C CA . LEU A 1 260 ? 12.623 -11.302 35.397 1.00 39.16 260 LEU A CA 1
ATOM 2018 C C . LEU A 1 260 ? 14.056 -11.711 35.787 1.00 39.16 260 LEU A C 1
ATOM 2020 O O . LEU A 1 260 ? 14.641 -11.120 36.698 1.00 39.16 260 LEU A O 1
ATOM 2024 N N . LYS A 1 261 ? 14.643 -12.701 35.096 1.00 39.62 261 LYS A N 1
ATOM 2025 C CA . LYS A 1 261 ? 16.062 -13.073 35.245 1.00 39.62 261 LYS A CA 1
ATOM 2026 C C . LYS A 1 261 ? 16.985 -11.997 34.668 1.00 39.62 261 LYS A C 1
ATOM 2028 O O . LYS A 1 261 ? 18.004 -11.692 35.285 1.00 39.62 261 LYS A O 1
ATOM 2033 N N . PHE A 1 262 ? 16.616 -11.396 33.538 1.00 34.84 262 PHE A N 1
ATOM 2034 C CA . PHE A 1 262 ? 17.353 -10.311 32.893 1.00 34.84 262 PHE A CA 1
ATOM 2035 C C . PHE A 1 262 ? 17.370 -9.042 33.762 1.00 34.84 262 PHE A C 1
ATOM 2037 O O . PHE A 1 262 ? 18.442 -8.512 34.055 1.00 34.84 262 PHE A O 1
ATOM 2044 N N . PHE A 1 263 ? 16.220 -8.629 34.306 1.00 35.09 263 PHE A N 1
ATOM 2045 C CA . PHE A 1 263 ? 16.126 -7.477 35.210 1.00 35.09 263 PHE A CA 1
ATOM 2046 C C . PHE A 1 263 ? 16.823 -7.706 36.560 1.00 35.09 263 PHE A C 1
ATOM 2048 O O . PHE A 1 263 ? 17.480 -6.794 37.064 1.00 35.09 263 PHE A O 1
ATOM 2055 N N . LYS A 1 264 ? 16.758 -8.918 37.137 1.00 39.16 264 LYS A N 1
ATOM 2056 C CA . LYS A 1 264 ? 17.537 -9.252 38.348 1.00 39.16 264 LYS A CA 1
ATOM 2057 C C . LYS A 1 264 ? 19.045 -9.201 38.099 1.00 39.16 264 LYS A C 1
ATOM 2059 O O . LYS A 1 264 ? 19.778 -8.758 38.979 1.00 39.16 264 LYS A O 1
ATOM 2064 N N . LYS A 1 265 ? 19.501 -9.606 36.908 1.00 38.88 265 LYS A N 1
ATOM 2065 C CA . LYS A 1 265 ? 20.916 -9.555 36.518 1.00 38.88 265 LYS A CA 1
ATOM 2066 C C . LYS A 1 265 ? 21.404 -8.111 36.365 1.00 38.88 265 LYS A C 1
ATOM 2068 O O . LYS A 1 265 ? 22.444 -7.778 36.912 1.00 38.88 265 LYS A O 1
ATOM 2073 N N . ILE A 1 266 ? 20.605 -7.235 35.749 1.00 34.22 266 ILE A N 1
ATOM 2074 C CA . ILE A 1 266 ? 20.909 -5.797 35.619 1.00 34.22 266 ILE A CA 1
ATOM 2075 C C . ILE A 1 266 ? 20.971 -5.100 36.988 1.00 34.22 266 ILE A C 1
ATOM 2077 O O . ILE A 1 266 ? 21.885 -4.320 37.247 1.00 34.22 266 ILE A O 1
ATOM 2081 N N . LYS A 1 267 ? 20.045 -5.417 37.904 1.00 31.48 267 LYS A N 1
ATOM 2082 C CA . LYS A 1 267 ? 19.985 -4.782 39.233 1.00 31.48 267 LYS A CA 1
ATOM 2083 C C . LYS A 1 267 ? 21.160 -5.162 40.146 1.00 31.48 267 LYS A C 1
ATOM 2085 O O . LYS A 1 267 ? 21.499 -4.391 41.037 1.00 31.48 267 LYS A O 1
ATOM 2090 N N . HIS A 1 268 ? 21.777 -6.325 39.921 1.00 41.09 268 HIS A N 1
ATOM 2091 C CA . HIS A 1 268 ? 22.955 -6.772 40.669 1.00 41.09 268 HIS A CA 1
ATOM 2092 C C . HIS A 1 268 ? 24.269 -6.202 40.111 1.00 41.09 268 HIS A C 1
ATOM 2094 O O . HIS A 1 268 ? 25.238 -6.088 40.852 1.00 41.09 268 HIS A O 1
ATOM 2100 N N . THR A 1 269 ? 24.292 -5.826 38.827 1.00 37.09 269 THR A N 1
ATOM 2101 C CA . THR A 1 269 ? 25.454 -5.216 38.156 1.00 37.09 269 THR A CA 1
ATOM 2102 C C . THR A 1 269 ? 25.544 -3.700 38.382 1.00 37.09 269 THR A C 1
ATOM 2104 O O . THR A 1 269 ? 26.616 -3.135 38.230 1.00 37.09 269 THR A O 1
ATOM 2107 N N . LEU A 1 270 ? 24.452 -3.040 38.789 1.00 30.33 270 LEU A N 1
ATOM 2108 C CA . LEU A 1 270 ? 24.386 -1.580 38.984 1.00 30.33 270 LEU A CA 1
ATOM 2109 C C . LEU A 1 270 ? 24.543 -1.112 40.447 1.00 30.33 270 LEU A C 1
ATOM 2111 O O . LEU A 1 270 ? 24.322 0.059 40.739 1.00 30.33 270 LEU A O 1
ATOM 2115 N N . LYS A 1 271 ? 24.926 -1.998 41.376 1.00 34.28 271 LYS A N 1
ATOM 2116 C CA . LYS A 1 271 ? 25.405 -1.616 42.718 1.00 34.28 271 LYS A CA 1
ATOM 2117 C C . LYS A 1 271 ? 26.911 -1.853 42.789 1.00 34.28 271 LYS A C 1
ATOM 2119 O O . LYS A 1 271 ? 27.354 -2.915 43.211 1.00 34.28 271 LYS A O 1
ATOM 2124 N N . GLY A 1 272 ? 27.669 -0.872 42.330 1.00 33.00 272 GLY A N 1
ATOM 2125 C CA . GLY A 1 272 ? 29.124 -0.878 42.341 1.00 33.00 272 GLY A CA 1
ATOM 2126 C C . GLY A 1 272 ? 29.610 0.216 41.413 1.00 33.00 272 GLY A C 1
ATOM 2127 O O . GLY A 1 272 ? 29.524 0.074 40.196 1.00 33.00 272 GLY A O 1
ATOM 2128 N N . ASP A 1 273 ? 30.027 1.330 41.999 1.00 35.69 273 ASP A N 1
ATOM 2129 C CA . ASP A 1 273 ? 30.645 2.439 41.291 1.00 35.69 273 ASP A CA 1
ATOM 2130 C C . ASP A 1 273 ? 31.819 1.943 40.437 1.00 35.69 273 ASP A C 1
ATOM 2132 O O . ASP A 1 273 ? 32.655 1.173 40.907 1.00 35.69 273 ASP A O 1
ATOM 2136 N N . ILE A 1 274 ? 31.882 2.398 39.185 1.00 29.31 274 ILE A N 1
ATOM 2137 C CA . ILE A 1 274 ? 33.010 3.142 38.604 1.00 29.31 274 ILE A CA 1
ATOM 2138 C C . ILE A 1 274 ? 32.852 3.178 37.080 1.00 29.31 274 ILE A C 1
ATOM 2140 O O . ILE A 1 274 ? 32.740 2.178 36.374 1.00 29.31 274 ILE A O 1
ATOM 2144 N N . ILE A 1 275 ? 32.852 4.416 36.602 1.00 42.62 275 ILE A N 1
ATOM 2145 C CA . ILE A 1 275 ? 33.074 4.859 35.235 1.00 42.62 275 ILE A CA 1
ATOM 2146 C C . ILE A 1 275 ? 34.387 4.249 34.726 1.00 42.62 275 ILE A C 1
ATOM 2148 O O . ILE A 1 275 ? 35.465 4.611 35.186 1.00 42.62 275 ILE A O 1
ATOM 2152 N N . GLY A 1 276 ? 34.300 3.328 33.768 1.00 35.97 276 GLY A N 1
ATOM 2153 C CA . GLY A 1 276 ? 35.471 2.761 33.108 1.00 35.97 276 GLY A CA 1
ATOM 2154 C C . GLY A 1 276 ? 35.149 1.454 32.394 1.00 35.97 276 GLY A C 1
ATOM 2155 O O . GLY A 1 276 ? 34.829 0.459 33.024 1.00 35.97 276 GLY A O 1
ATOM 2156 N N . ASP A 1 277 ? 35.292 1.461 31.071 1.00 37.88 277 ASP A N 1
ATOM 2157 C CA . ASP A 1 277 ? 35.492 0.262 30.244 1.00 37.88 277 ASP A CA 1
ATOM 2158 C C . ASP A 1 277 ? 34.275 -0.492 29.651 1.00 37.88 277 ASP A C 1
ATOM 2160 O O . ASP A 1 277 ? 34.215 -1.721 29.569 1.00 37.88 277 ASP A O 1
ATOM 2164 N N . PHE A 1 278 ? 33.342 0.257 29.050 1.00 31.52 278 PHE A N 1
ATOM 2165 C CA . PHE A 1 278 ? 32.364 -0.302 28.095 1.00 31.52 278 PHE A CA 1
ATOM 2166 C C . PHE A 1 278 ? 32.996 -0.837 26.786 1.00 31.52 278 PHE A C 1
ATOM 2168 O O . PHE A 1 278 ? 32.324 -1.522 26.010 1.00 31.52 278 PHE A O 1
ATOM 2175 N N . ARG A 1 279 ? 34.286 -0.565 26.528 1.00 34.72 279 ARG A N 1
ATOM 2176 C CA . ARG A 1 279 ? 35.010 -1.040 25.334 1.00 34.72 279 ARG A CA 1
ATOM 2177 C C . ARG A 1 279 ? 35.539 -2.471 25.509 1.00 34.72 279 ARG A C 1
ATOM 2179 O O . ARG A 1 279 ? 35.475 -3.245 24.551 1.00 34.72 279 ARG A O 1
ATOM 2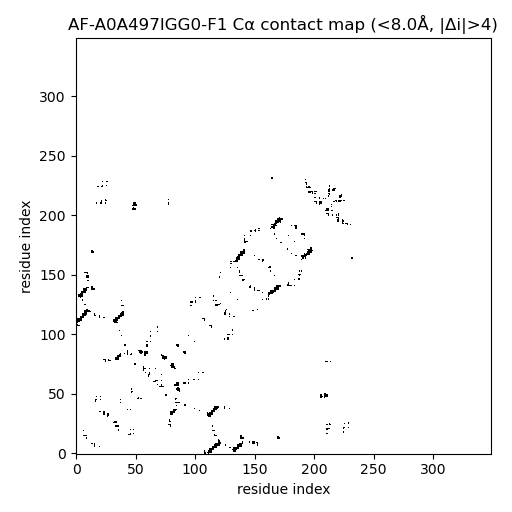186 N N . GLY A 1 280 ? 35.945 -2.866 26.719 1.00 35.56 280 GLY A N 1
ATOM 2187 C CA . GLY A 1 280 ? 36.370 -4.235 27.033 1.00 35.56 280 GLY A CA 1
ATOM 2188 C C . GLY A 1 280 ? 35.255 -5.287 26.923 1.00 35.56 280 GLY A C 1
ATOM 2189 O O . GLY A 1 280 ? 35.462 -6.360 26.348 1.00 35.56 280 GLY A O 1
ATOM 2190 N N . LEU A 1 281 ? 34.034 -4.974 27.377 1.00 35.00 281 LEU A N 1
ATOM 2191 C CA . LEU A 1 281 ? 32.922 -5.940 27.413 1.00 35.00 281 LEU A CA 1
ATOM 2192 C C . LEU A 1 281 ? 32.406 -6.319 26.008 1.00 35.00 281 LEU A C 1
ATOM 2194 O O . LEU A 1 281 ? 32.077 -7.481 25.747 1.00 35.00 281 LEU A O 1
ATOM 2198 N N . PHE A 1 282 ? 32.397 -5.364 25.071 1.00 32.19 282 PHE A N 1
ATOM 2199 C CA . PHE A 1 282 ? 32.068 -5.621 23.662 1.00 32.19 282 PHE A CA 1
ATOM 2200 C C . PHE A 1 282 ? 33.184 -6.392 22.937 1.00 32.19 282 PHE A C 1
ATOM 2202 O O . PHE A 1 282 ? 32.895 -7.249 22.097 1.00 32.19 282 PHE A O 1
ATOM 2209 N N . GLY A 1 283 ? 34.451 -6.150 23.301 1.00 34.56 283 GLY A N 1
ATOM 2210 C CA . GLY A 1 283 ? 35.601 -6.914 22.808 1.00 34.56 283 GLY A CA 1
ATOM 2211 C C . GLY A 1 283 ? 35.568 -8.384 23.240 1.00 34.56 283 GLY A C 1
ATOM 2212 O O . GLY A 1 283 ? 35.820 -9.277 22.428 1.00 34.56 283 GLY A O 1
ATOM 2213 N N . MET A 1 284 ? 35.160 -8.654 24.482 1.00 37.22 284 MET A N 1
ATOM 2214 C CA . MET A 1 284 ? 35.047 -10.014 25.022 1.00 37.22 284 MET A CA 1
ATOM 2215 C C . MET A 1 284 ? 33.863 -10.797 24.420 1.00 37.22 284 MET A C 1
ATOM 2217 O O . MET A 1 284 ? 33.976 -11.997 24.160 1.00 37.22 284 MET A O 1
ATOM 2221 N N . MET A 1 285 ? 32.745 -10.123 24.115 1.00 35.91 285 MET A N 1
ATOM 2222 C CA . MET A 1 285 ? 31.598 -10.733 23.422 1.00 35.91 285 MET A CA 1
ATOM 2223 C C . MET A 1 285 ? 31.868 -11.034 21.940 1.00 35.91 285 MET A C 1
ATOM 2225 O O . MET A 1 285 ? 31.339 -12.021 21.422 1.00 35.91 285 MET A O 1
ATOM 2229 N N . LYS A 1 286 ? 32.718 -10.246 21.261 1.00 36.22 286 LYS A N 1
ATOM 2230 C CA . LYS A 1 286 ? 33.166 -10.556 19.891 1.00 36.22 286 LYS A CA 1
ATOM 2231 C C . LYS A 1 286 ? 34.104 -11.771 19.838 1.00 36.22 286 LYS A C 1
ATOM 2233 O O . LYS A 1 286 ? 33.939 -12.588 18.938 1.00 36.22 286 LYS A O 1
ATOM 2238 N N . ARG A 1 287 ? 35.001 -11.955 20.819 1.00 39.19 287 ARG A N 1
ATOM 2239 C CA . ARG A 1 287 ? 35.926 -13.114 20.861 1.00 39.19 287 ARG A CA 1
ATOM 2240 C C . ARG A 1 287 ? 35.231 -14.453 21.146 1.00 39.19 287 ARG A C 1
ATOM 2242 O O . ARG A 1 287 ? 35.570 -15.460 20.538 1.00 39.19 287 ARG A O 1
ATOM 2249 N N . ARG A 1 288 ? 34.186 -14.479 21.985 1.00 42.16 288 ARG A N 1
ATOM 2250 C CA . ARG A 1 288 ? 33.433 -15.726 22.250 1.00 42.16 288 ARG A CA 1
ATOM 2251 C C . ARG A 1 288 ? 32.570 -16.197 21.077 1.00 42.16 288 ARG A C 1
ATOM 2253 O O . ARG A 1 288 ? 32.336 -17.395 20.941 1.00 42.16 288 ARG A O 1
ATOM 2260 N N . LYS A 1 289 ? 32.098 -15.282 20.220 1.00 39.09 289 LYS A N 1
ATOM 2261 C CA . LYS A 1 289 ? 31.396 -15.663 18.983 1.00 39.09 289 LYS A CA 1
ATOM 2262 C C . LYS A 1 289 ? 32.363 -16.120 17.887 1.00 39.09 289 LYS A C 1
ATOM 2264 O O . LYS A 1 289 ? 31.969 -16.972 17.101 1.00 39.09 289 LYS A O 1
ATOM 2269 N N . SER A 1 290 ? 33.608 -15.631 17.861 1.00 40.09 290 SER A N 1
ATOM 2270 C CA . SER A 1 290 ? 34.608 -16.105 16.896 1.00 40.09 290 SER A CA 1
ATOM 2271 C C . SER A 1 290 ? 35.142 -17.499 17.234 1.00 40.09 290 SER A C 1
ATOM 2273 O O . SER A 1 290 ? 35.257 -18.305 16.328 1.00 40.09 290 SER A O 1
ATOM 2275 N N . GLU A 1 291 ? 35.371 -17.857 18.503 1.00 41.38 291 GLU A N 1
ATOM 2276 C CA . GLU A 1 291 ? 35.848 -19.212 18.862 1.00 41.38 291 GLU A CA 1
ATOM 2277 C C . GLU A 1 291 ? 34.835 -20.325 18.547 1.00 41.38 291 GLU A C 1
ATOM 2279 O O . GLU A 1 291 ? 35.216 -21.397 18.086 1.00 41.38 291 GLU A O 1
ATOM 2284 N N . ALA A 1 292 ? 33.535 -20.079 18.747 1.00 45.69 292 ALA A N 1
ATOM 2285 C CA . ALA A 1 292 ? 32.487 -21.054 18.426 1.00 45.69 292 ALA A CA 1
ATOM 2286 C C . ALA A 1 292 ? 32.289 -21.238 16.910 1.00 45.69 292 ALA A C 1
ATOM 2288 O O . ALA A 1 292 ? 31.878 -22.309 16.462 1.00 45.69 292 ALA A O 1
ATOM 2289 N N . VAL A 1 293 ? 32.580 -20.194 16.129 1.00 37.44 293 VAL A N 1
ATOM 2290 C CA . VAL A 1 293 ? 32.576 -20.240 14.663 1.00 37.44 293 VAL A CA 1
ATOM 2291 C C . VAL A 1 293 ? 33.853 -20.913 14.154 1.00 37.44 293 VAL A C 1
ATOM 2293 O O . VAL A 1 293 ? 33.754 -21.793 13.309 1.00 37.44 293 VAL A O 1
ATOM 2296 N N . MET A 1 294 ? 35.019 -20.617 14.738 1.00 36.06 294 MET A N 1
ATOM 2297 C CA . MET A 1 294 ? 36.298 -21.242 14.372 1.00 36.06 294 MET A CA 1
ATOM 2298 C C . MET A 1 294 ? 36.341 -22.735 14.722 1.00 36.06 294 MET A C 1
ATOM 2300 O O . MET A 1 294 ? 36.736 -23.524 13.877 1.00 36.06 294 MET A O 1
ATOM 2304 N N . LYS A 1 295 ? 35.796 -23.168 15.871 1.00 44.84 295 LYS A N 1
ATOM 2305 C CA . LYS A 1 295 ? 35.632 -24.605 16.181 1.00 44.84 295 LYS A CA 1
ATOM 2306 C C . LYS A 1 295 ? 34.704 -25.338 15.208 1.00 44.84 295 LYS A C 1
ATOM 2308 O O . LYS A 1 295 ? 34.848 -26.539 15.007 1.00 44.84 295 LYS A O 1
ATOM 2313 N N . LYS A 1 296 ? 33.727 -24.634 14.624 1.00 40.56 296 LYS A N 1
ATOM 2314 C CA . LYS A 1 296 ? 32.856 -25.182 13.572 1.00 40.56 296 LYS A CA 1
ATOM 2315 C C . LYS A 1 296 ? 33.558 -25.245 12.217 1.00 40.56 296 LYS A C 1
ATOM 2317 O O . LYS A 1 296 ? 33.234 -26.132 11.440 1.00 40.56 296 LYS A O 1
ATOM 2322 N N . ILE A 1 297 ? 34.491 -24.331 11.954 1.00 37.31 297 ILE A N 1
ATOM 2323 C CA . ILE A 1 297 ? 35.307 -24.307 10.737 1.00 37.31 297 ILE A CA 1
ATOM 2324 C C . ILE A 1 297 ? 36.399 -25.392 10.804 1.00 37.31 297 ILE A C 1
ATOM 2326 O O . ILE A 1 297 ? 36.498 -26.179 9.872 1.00 37.31 297 ILE A O 1
ATOM 2330 N N . GLU A 1 298 ? 37.094 -25.566 11.934 1.00 37.91 298 GLU A N 1
ATOM 2331 C CA . GLU A 1 298 ? 38.060 -26.668 12.142 1.00 37.91 298 GLU A CA 1
ATOM 2332 C C . GLU A 1 298 ? 37.400 -28.058 12.050 1.00 37.91 298 GLU A C 1
ATOM 2334 O O . GLU A 1 298 ? 37.989 -29.007 11.532 1.00 37.91 298 GLU A O 1
ATOM 2339 N N . ALA A 1 299 ? 36.142 -28.184 12.495 1.00 38.56 299 ALA A N 1
ATOM 2340 C CA . ALA A 1 299 ? 35.358 -29.414 12.347 1.00 38.56 299 ALA A CA 1
ATOM 2341 C C . ALA A 1 299 ? 34.919 -29.694 10.895 1.00 38.56 299 ALA A C 1
ATOM 2343 O O . ALA A 1 299 ? 34.542 -30.821 10.577 1.00 38.56 299 ALA A O 1
ATOM 2344 N N . LEU A 1 300 ? 34.952 -28.687 10.016 1.00 35.41 300 LEU A N 1
ATOM 2345 C CA . LEU A 1 300 ? 34.646 -28.824 8.588 1.00 35.41 300 LEU A CA 1
ATOM 2346 C C . LEU A 1 300 ? 35.907 -29.077 7.744 1.00 35.41 300 LEU A C 1
ATOM 2348 O O . LEU A 1 300 ? 35.806 -29.663 6.669 1.00 35.41 300 LEU A O 1
ATOM 2352 N N . GLU A 1 301 ? 37.095 -28.734 8.247 1.00 33.59 301 GLU A N 1
ATOM 2353 C CA . GLU A 1 301 ? 38.384 -28.976 7.576 1.00 33.59 301 GLU A CA 1
ATOM 2354 C C . GLU A 1 301 ? 38.885 -30.428 7.673 1.00 33.59 301 GLU A C 1
ATOM 2356 O O . GLU A 1 301 ? 39.838 -30.810 6.993 1.00 33.59 301 GLU A O 1
ATOM 2361 N N . THR A 1 302 ? 38.225 -31.291 8.452 1.00 37.03 302 THR A N 1
ATOM 2362 C CA . THR A 1 302 ? 38.581 -32.720 8.544 1.00 37.03 302 THR A CA 1
ATOM 2363 C C . THR A 1 302 ? 38.014 -33.575 7.400 1.00 37.03 302 THR A C 1
ATOM 2365 O O . THR A 1 302 ? 38.334 -34.760 7.297 1.00 37.03 302 THR A O 1
ATOM 2368 N N . ILE A 1 303 ? 37.219 -32.991 6.496 1.00 36.38 303 ILE A N 1
ATOM 2369 C CA . ILE A 1 303 ? 36.674 -33.673 5.317 1.00 36.38 303 ILE A CA 1
ATOM 2370 C C . ILE A 1 303 ? 37.526 -33.289 4.100 1.00 36.38 303 ILE A C 1
ATOM 2372 O O . ILE A 1 303 ? 37.324 -32.265 3.454 1.00 36.38 303 ILE A O 1
ATOM 2376 N N . LYS A 1 304 ? 38.534 -34.117 3.806 1.00 30.98 304 LYS A N 1
ATOM 2377 C CA . LYS A 1 304 ? 39.431 -33.955 2.653 1.00 30.98 304 LYS A CA 1
ATOM 2378 C C . LYS A 1 304 ? 38.660 -34.007 1.324 1.00 30.98 304 LYS A C 1
ATOM 2380 O O . LYS A 1 304 ? 38.055 -35.027 1.008 1.00 30.98 304 LYS A O 1
ATOM 2385 N N . GLY A 1 305 ? 38.808 -32.957 0.510 1.00 30.30 305 GLY A N 1
ATOM 2386 C CA . GLY A 1 305 ? 38.496 -32.947 -0.926 1.00 30.30 305 GLY A CA 1
ATOM 2387 C C . GLY A 1 305 ? 38.438 -31.533 -1.527 1.00 30.30 305 GLY A C 1
ATOM 2388 O O . GLY A 1 305 ? 37.433 -30.852 -1.384 1.00 30.30 305 GLY A O 1
ATOM 2389 N N . SER A 1 306 ? 39.522 -31.094 -2.182 1.00 34.81 306 SER A N 1
ATOM 2390 C CA . SER A 1 306 ? 39.727 -29.816 -2.909 1.00 34.81 306 SER A CA 1
ATOM 2391 C C . SER A 1 306 ? 38.486 -29.255 -3.636 1.00 34.81 306 SER A C 1
ATOM 2393 O O . SER A 1 306 ? 37.836 -30.023 -4.344 1.00 34.81 306 SER A O 1
ATOM 2395 N N . PRO A 1 307 ? 38.186 -27.929 -3.569 1.00 34.41 307 PRO A N 1
ATOM 2396 C CA . PRO A 1 307 ? 38.889 -26.912 -4.374 1.00 34.41 307 PRO A CA 1
ATOM 2397 C C . PRO A 1 307 ? 38.917 -25.497 -3.722 1.00 34.41 307 PRO A C 1
ATOM 2399 O O . PRO A 1 307 ? 38.229 -24.584 -4.170 1.00 34.41 307 PRO A O 1
ATOM 2402 N N . VAL A 1 308 ? 39.715 -25.274 -2.671 1.00 36.34 308 VAL A N 1
ATOM 2403 C CA . VAL A 1 308 ? 39.725 -23.982 -1.930 1.00 36.34 308 VAL A CA 1
ATOM 2404 C C . VAL A 1 308 ? 40.725 -22.957 -2.498 1.00 36.34 308 VAL A C 1
ATOM 2406 O O . VAL A 1 308 ? 40.443 -21.761 -2.538 1.00 36.34 308 VAL A O 1
ATOM 2409 N N . LYS A 1 309 ? 41.836 -23.402 -3.097 1.00 34.91 309 LYS A N 1
ATOM 2410 C CA . LYS A 1 309 ? 42.923 -22.494 -3.520 1.00 34.91 309 LYS A CA 1
ATOM 2411 C C . LYS A 1 309 ? 42.602 -21.542 -4.686 1.00 34.91 309 LYS A C 1
ATOM 2413 O O . LYS A 1 309 ? 43.297 -20.553 -4.852 1.00 34.91 309 LYS A O 1
ATOM 2418 N N . LYS A 1 310 ? 41.553 -21.791 -5.485 1.00 37.81 310 LYS A N 1
ATOM 2419 C CA . LYS A 1 310 ? 41.110 -20.859 -6.553 1.00 37.81 310 LYS A CA 1
ATOM 2420 C C . LYS A 1 310 ? 40.042 -19.855 -6.089 1.00 37.81 310 LYS A C 1
ATOM 2422 O O . LYS A 1 310 ? 39.749 -18.908 -6.819 1.00 37.81 310 LYS A O 1
ATOM 2427 N N . ALA A 1 311 ? 39.443 -20.063 -4.913 1.00 36.75 311 ALA A N 1
ATOM 2428 C CA . ALA A 1 311 ? 38.417 -19.184 -4.351 1.00 36.75 311 ALA A CA 1
ATOM 2429 C C . ALA A 1 311 ? 39.025 -18.067 -3.487 1.00 36.75 311 ALA A C 1
ATOM 2431 O O . ALA A 1 311 ? 38.537 -16.939 -3.535 1.00 36.75 311 ALA A O 1
ATOM 2432 N N . GLU A 1 312 ? 40.122 -18.350 -2.780 1.00 37.6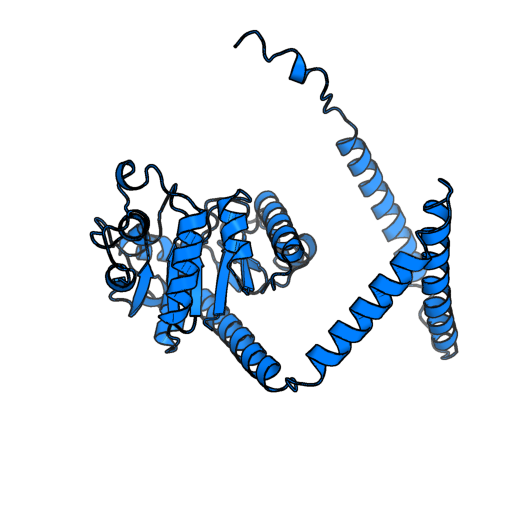6 312 GLU A N 1
ATOM 2433 C CA . GLU A 1 312 ? 40.823 -17.376 -1.927 1.00 37.66 312 GLU A CA 1
ATOM 2434 C C . GLU A 1 312 ? 41.440 -16.231 -2.748 1.00 37.66 312 GLU A C 1
ATOM 2436 O O . GLU A 1 312 ? 41.196 -15.062 -2.460 1.00 37.66 312 GLU A O 1
ATOM 2441 N N . GLU A 1 313 ? 42.082 -16.543 -3.877 1.00 38.31 313 GLU A N 1
ATOM 2442 C CA . GLU A 1 313 ? 42.698 -15.541 -4.765 1.00 38.31 313 GLU A CA 1
ATOM 2443 C C . GLU A 1 313 ? 41.664 -14.614 -5.450 1.00 38.31 313 GLU A C 1
ATOM 2445 O O . GLU A 1 313 ? 41.945 -13.461 -5.790 1.00 38.31 313 GLU A O 1
ATOM 2450 N N . LYS A 1 314 ? 40.425 -15.100 -5.642 1.00 41.44 314 LYS A N 1
ATOM 2451 C CA . LYS A 1 314 ? 39.296 -14.298 -6.153 1.00 41.44 314 LYS A CA 1
ATOM 2452 C C . LYS A 1 314 ? 38.611 -13.479 -5.056 1.00 41.44 314 LYS A C 1
ATOM 2454 O O . LYS A 1 314 ? 37.993 -12.464 -5.385 1.00 41.44 314 LYS A O 1
ATOM 2459 N N . ALA A 1 315 ? 38.690 -13.901 -3.795 1.00 41.47 315 ALA A N 1
ATOM 2460 C CA . ALA A 1 315 ? 38.121 -13.182 -2.659 1.00 41.47 315 ALA A CA 1
ATOM 2461 C C . ALA A 1 315 ? 38.988 -11.972 -2.275 1.00 41.47 315 ALA A C 1
ATOM 2463 O O . ALA A 1 315 ? 38.440 -10.878 -2.134 1.00 41.47 315 ALA A O 1
ATOM 2464 N N . GLU A 1 316 ? 40.318 -12.121 -2.252 1.00 39.38 316 GLU A N 1
ATOM 2465 C CA . GLU A 1 316 ? 41.255 -11.026 -1.939 1.00 39.38 316 GLU A CA 1
ATOM 2466 C C . GLU A 1 316 ? 41.142 -9.857 -2.931 1.00 39.38 316 GLU A C 1
ATOM 2468 O O . GLU A 1 316 ? 40.931 -8.710 -2.530 1.00 39.38 316 GLU A O 1
ATOM 2473 N N . LYS A 1 317 ? 41.117 -10.141 -4.243 1.00 44.19 317 LYS A N 1
ATOM 2474 C CA . LYS A 1 317 ? 40.927 -9.101 -5.277 1.00 44.19 317 LYS A CA 1
ATOM 2475 C C . LYS A 1 317 ? 39.561 -8.407 -5.208 1.00 44.19 317 LYS A C 1
ATOM 2477 O O . LYS A 1 317 ? 39.415 -7.265 -5.646 1.00 44.19 317 LYS A O 1
ATOM 2482 N N . LYS A 1 318 ? 38.531 -9.082 -4.683 1.00 46.44 318 LYS A N 1
ATOM 2483 C CA . LYS A 1 318 ? 37.174 -8.525 -4.525 1.00 46.44 318 LYS A CA 1
ATOM 2484 C C . LYS A 1 318 ? 37.056 -7.682 -3.250 1.00 46.44 318 LYS A C 1
ATOM 2486 O O . LYS A 1 318 ? 36.209 -6.790 -3.191 1.00 46.44 318 LYS A O 1
ATOM 2491 N N . GLU A 1 319 ? 37.903 -7.935 -2.257 1.00 41.22 319 GLU A N 1
ATOM 2492 C CA . GLU A 1 319 ? 37.944 -7.217 -0.985 1.00 41.22 319 GLU A CA 1
ATOM 2493 C C . GLU A 1 319 ? 38.764 -5.917 -1.074 1.00 41.22 319 GLU A C 1
ATOM 2495 O O . GLU A 1 319 ? 38.309 -4.882 -0.580 1.00 41.22 319 GLU A O 1
ATOM 2500 N N . GLU A 1 320 ? 39.871 -5.905 -1.827 1.00 41.00 320 GLU A N 1
ATOM 2501 C CA . GLU A 1 320 ? 40.607 -4.669 -2.159 1.00 41.00 320 GLU A CA 1
ATOM 2502 C C . GLU A 1 320 ? 39.741 -3.674 -2.948 1.00 41.00 320 GLU A C 1
ATOM 2504 O O . GLU A 1 320 ? 39.699 -2.481 -2.638 1.00 41.00 320 GLU A O 1
ATOM 2509 N N . ARG A 1 321 ? 38.940 -4.169 -3.904 1.00 46.41 321 ARG A N 1
ATOM 2510 C CA . ARG A 1 321 ? 38.016 -3.336 -4.696 1.00 46.41 321 ARG A CA 1
ATOM 2511 C C . ARG A 1 321 ? 36.868 -2.757 -3.853 1.00 46.41 321 ARG A C 1
ATOM 2513 O O . ARG A 1 321 ? 36.394 -1.660 -4.135 1.00 46.41 321 ARG A O 1
ATOM 2520 N N . LYS A 1 322 ? 36.442 -3.462 -2.794 1.00 44.97 322 LYS A N 1
ATOM 2521 C CA . LYS A 1 322 ? 35.432 -2.989 -1.827 1.00 44.97 322 LYS A CA 1
ATOM 2522 C C . LYS A 1 322 ? 35.990 -1.957 -0.840 1.00 44.97 322 LYS A C 1
ATOM 2524 O O . LYS A 1 322 ? 35.248 -1.053 -0.457 1.00 44.97 322 LYS A O 1
ATOM 2529 N N . LYS A 1 323 ? 37.268 -2.054 -0.448 1.00 43.94 323 LYS A N 1
ATOM 2530 C CA . LYS A 1 323 ? 37.927 -1.048 0.407 1.00 43.94 323 LYS A CA 1
ATOM 2531 C C . LYS A 1 323 ? 38.040 0.309 -0.290 1.00 43.94 323 LYS A C 1
ATOM 2533 O O . LYS A 1 323 ? 37.602 1.299 0.288 1.00 43.94 323 LYS A O 1
ATOM 2538 N N . GLY A 1 324 ? 38.467 0.338 -1.556 1.00 45.53 324 GLY A N 1
ATOM 2539 C CA . GLY A 1 324 ? 38.597 1.591 -2.314 1.00 45.53 324 GLY A CA 1
ATOM 2540 C C . GLY A 1 324 ? 37.272 2.334 -2.556 1.00 45.53 324 GLY A C 1
ATOM 2541 O O . GLY A 1 324 ? 37.249 3.560 -2.606 1.00 45.53 324 GLY A O 1
ATOM 2542 N N . ILE A 1 325 ? 36.146 1.616 -2.658 1.00 46.38 325 ILE A N 1
ATOM 2543 C CA . ILE A 1 325 ? 34.810 2.232 -2.789 1.00 46.38 325 ILE A CA 1
ATOM 2544 C C . ILE A 1 325 ? 34.327 2.781 -1.441 1.00 46.38 325 ILE A C 1
ATOM 2546 O O . ILE A 1 325 ? 33.733 3.855 -1.382 1.00 46.38 325 ILE A O 1
ATOM 2550 N N . LYS A 1 326 ? 34.609 2.069 -0.344 1.00 38.50 326 LYS A N 1
ATOM 2551 C CA . LYS A 1 326 ? 34.217 2.483 1.006 1.00 38.50 326 LYS A CA 1
ATOM 2552 C C . LYS A 1 326 ? 35.007 3.703 1.486 1.00 38.50 326 LYS A C 1
ATOM 2554 O O . LYS A 1 326 ? 34.423 4.563 2.133 1.00 38.50 326 LYS A O 1
ATOM 2559 N N . GLU A 1 327 ? 36.289 3.800 1.141 1.00 42.62 327 GLU A N 1
ATOM 2560 C CA . GLU A 1 327 ? 37.122 4.972 1.443 1.00 42.62 327 GLU A CA 1
ATOM 2561 C C . GLU A 1 327 ? 36.652 6.208 0.667 1.00 42.62 327 GLU A C 1
ATOM 2563 O O . GLU A 1 327 ? 36.405 7.232 1.297 1.00 42.62 327 GLU A O 1
ATOM 2568 N N . LYS A 1 328 ? 36.356 6.087 -0.638 1.00 43.03 328 LYS A N 1
ATOM 2569 C CA . LYS A 1 328 ? 35.762 7.185 -1.431 1.00 43.03 328 LYS A CA 1
ATOM 2570 C C . LYS A 1 328 ? 34.385 7.629 -0.926 1.00 43.03 328 LYS A C 1
ATOM 2572 O O . LYS A 1 328 ? 34.052 8.808 -0.990 1.00 43.03 328 LYS A O 1
ATOM 2577 N N . PHE A 1 329 ? 33.579 6.700 -0.410 1.00 39.03 329 PHE A N 1
ATOM 2578 C CA . PHE A 1 329 ? 32.264 7.015 0.157 1.00 39.03 329 PHE A CA 1
ATOM 2579 C C . PHE A 1 329 ? 32.364 7.694 1.533 1.00 39.03 329 PHE A C 1
ATOM 2581 O O . PHE A 1 329 ? 31.550 8.552 1.858 1.00 39.03 329 PHE A O 1
ATOM 2588 N N . ILE A 1 330 ? 33.376 7.350 2.337 1.00 41.81 330 ILE A N 1
ATOM 2589 C CA . ILE A 1 330 ? 33.667 8.038 3.604 1.00 41.81 330 ILE A CA 1
ATOM 2590 C C . ILE A 1 330 ? 34.226 9.443 3.330 1.00 41.81 330 ILE A C 1
ATOM 2592 O O . ILE A 1 330 ? 33.823 10.385 4.002 1.00 41.81 330 ILE A O 1
ATOM 2596 N N . GLU A 1 331 ? 35.064 9.617 2.307 1.00 37.09 331 GLU A N 1
ATOM 2597 C CA . GLU A 1 331 ? 35.572 10.930 1.874 1.00 37.09 331 GLU A CA 1
ATOM 2598 C C . GLU A 1 331 ? 34.440 11.869 1.407 1.00 37.09 331 GLU A C 1
ATOM 2600 O O . GLU A 1 331 ? 34.411 13.045 1.774 1.00 37.09 331 GLU A O 1
ATOM 2605 N N . PHE A 1 332 ? 33.444 11.324 0.696 1.00 38.28 332 PHE A N 1
ATOM 2606 C CA . PHE A 1 332 ? 32.231 12.043 0.282 1.00 38.28 332 PHE A CA 1
ATOM 2607 C C . PHE A 1 332 ? 31.328 12.445 1.461 1.00 38.28 332 PHE A C 1
ATOM 2609 O O . PHE A 1 332 ? 30.686 13.488 1.428 1.00 38.28 332 PHE A O 1
ATOM 2616 N N . LEU A 1 333 ? 31.281 11.643 2.530 1.00 36.72 333 LEU A N 1
ATOM 2617 C CA . LEU A 1 333 ? 30.502 11.961 3.735 1.00 36.72 333 LEU A CA 1
ATOM 2618 C C . LEU A 1 333 ? 31.213 12.947 4.678 1.00 36.72 333 LEU A C 1
ATOM 2620 O O . LEU 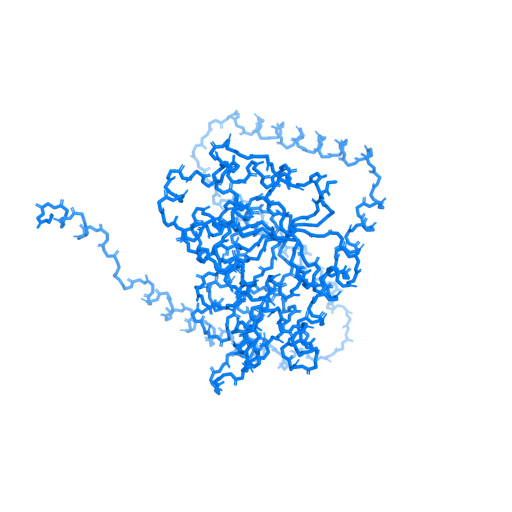A 1 333 ? 30.568 13.513 5.558 1.00 36.72 333 LEU A O 1
ATOM 2624 N N . HIS A 1 334 ? 32.524 13.139 4.513 1.00 39.06 334 HIS A N 1
ATOM 2625 C CA . HIS A 1 334 ? 33.344 14.030 5.338 1.00 39.06 334 HIS A CA 1
ATOM 2626 C C . HIS A 1 334 ? 33.594 15.411 4.709 1.00 39.06 334 HIS A C 1
ATOM 2628 O O . HIS A 1 334 ? 34.200 16.262 5.359 1.00 39.06 334 HIS A O 1
ATOM 2634 N N . THR A 1 335 ? 33.098 15.670 3.496 1.00 35.03 335 THR A N 1
ATOM 2635 C CA . THR A 1 335 ? 33.126 16.998 2.868 1.00 35.03 335 THR A CA 1
ATOM 2636 C C . THR A 1 335 ? 31.846 17.785 3.202 1.00 35.03 335 THR A C 1
ATOM 2638 O O . THR A 1 335 ? 30.802 17.635 2.578 1.00 35.03 335 THR A O 1
ATOM 2641 N N . ASP A 1 336 ? 31.963 18.597 4.257 1.00 36.28 336 ASP A N 1
ATOM 2642 C CA . ASP A 1 336 ? 31.215 19.816 4.601 1.00 36.28 336 ASP A CA 1
ATOM 2643 C C . ASP A 1 336 ? 29.671 19.815 4.638 1.00 36.28 336 ASP A C 1
ATOM 2645 O O . ASP A 1 336 ? 28.983 20.303 3.746 1.00 36.28 336 ASP A O 1
ATOM 2649 N N . TYR A 1 337 ? 29.135 19.484 5.819 1.00 36.25 337 TYR A N 1
ATOM 2650 C CA . TYR A 1 337 ? 27.990 20.205 6.393 1.00 36.25 337 TYR A CA 1
ATOM 2651 C C . TYR A 1 337 ? 28.414 20.831 7.731 1.00 36.25 337 TYR A C 1
ATOM 2653 O O . TYR A 1 337 ? 28.200 20.266 8.807 1.00 36.25 337 TYR A O 1
ATOM 2661 N N . ASP A 1 338 ? 29.036 22.013 7.674 1.00 39.44 338 ASP A N 1
ATOM 2662 C CA . ASP A 1 338 ? 29.338 22.809 8.867 1.00 39.44 338 ASP A CA 1
ATOM 2663 C C . ASP A 1 338 ? 28.045 23.409 9.454 1.00 39.44 338 ASP A C 1
ATOM 2665 O O . ASP A 1 338 ? 27.515 24.441 9.032 1.00 39.44 338 ASP A O 1
ATOM 2669 N N . LEU A 1 339 ? 27.516 22.724 10.468 1.00 38.53 339 LEU A N 1
ATOM 2670 C CA . LEU A 1 339 ? 26.328 23.093 11.240 1.00 38.53 339 LEU A CA 1
ATOM 2671 C C . LEU A 1 339 ? 26.490 24.387 12.069 1.00 38.53 339 LEU A C 1
ATOM 2673 O O . LEU A 1 339 ? 25.520 24.815 12.706 1.00 38.53 339 LEU A O 1
ATOM 2677 N N . LYS A 1 340 ? 27.662 25.044 12.075 1.00 38.38 340 LYS A N 1
ATOM 2678 C CA . LYS A 1 340 ? 27.846 26.351 12.733 1.00 38.38 340 LYS A CA 1
ATOM 2679 C C . LYS A 1 340 ? 27.426 27.538 11.862 1.00 38.38 340 LYS A C 1
ATOM 2681 O O . LYS A 1 340 ? 26.932 28.523 12.412 1.00 38.38 340 LYS A O 1
ATOM 2686 N N . THR A 1 341 ? 27.483 27.435 10.537 1.00 38.47 341 THR A N 1
ATOM 2687 C CA . THR A 1 341 ? 27.136 28.544 9.621 1.00 38.47 341 THR A CA 1
ATOM 2688 C C . THR A 1 341 ? 25.620 28.730 9.460 1.00 38.47 341 THR A C 1
ATOM 2690 O O . THR A 1 341 ? 25.139 29.834 9.207 1.00 38.47 341 THR A O 1
ATOM 2693 N N . LEU A 1 342 ? 24.830 27.680 9.711 1.00 37.69 342 LEU A N 1
ATOM 2694 C CA . LEU A 1 342 ? 23.359 27.714 9.643 1.00 37.69 342 LEU A CA 1
ATOM 2695 C C . LEU A 1 342 ? 22.684 28.382 10.854 1.00 37.69 342 LEU A C 1
ATOM 2697 O O . LEU A 1 342 ? 21.530 28.796 10.758 1.00 37.69 342 LEU A O 1
ATOM 2701 N N . LYS A 1 343 ? 23.386 28.552 11.984 1.00 36.41 343 LYS A N 1
ATOM 2702 C CA . LYS A 1 343 ? 22.839 29.258 13.160 1.00 36.41 343 LYS A CA 1
ATOM 2703 C C . LYS A 1 343 ? 22.992 30.782 13.097 1.00 36.41 343 LYS A C 1
ATOM 2705 O O . LYS A 1 343 ? 22.315 31.470 13.855 1.00 36.41 343 LYS A O 1
ATOM 2710 N N . ALA A 1 344 ? 23.801 31.314 12.177 1.00 39.94 344 ALA A N 1
ATOM 2711 C CA . ALA A 1 344 ? 24.006 32.757 12.018 1.00 39.94 344 ALA A CA 1
ATOM 2712 C C . ALA A 1 344 ? 22.991 33.438 11.075 1.00 39.94 344 ALA A C 1
ATOM 2714 O O . ALA A 1 344 ? 22.787 34.640 11.179 1.00 39.94 344 ALA A O 1
ATOM 2715 N N . LYS A 1 345 ? 22.293 32.692 10.204 1.00 37.09 345 LYS A N 1
ATOM 2716 C CA . LYS A 1 345 ? 21.323 33.258 9.239 1.00 37.09 345 LYS A CA 1
ATOM 2717 C C . LYS A 1 345 ? 19.871 33.340 9.727 1.00 37.09 345 LYS A C 1
ATOM 2719 O O . LYS A 1 345 ? 18.995 33.733 8.970 1.00 37.09 345 LYS A O 1
ATOM 2724 N N . LYS A 1 346 ? 19.592 33.027 10.996 1.00 37.47 346 LYS A N 1
ATOM 2725 C CA . LYS A 1 346 ? 18.230 33.070 11.565 1.00 37.47 346 LYS A CA 1
ATOM 2726 C C . LYS A 1 346 ? 17.840 34.436 12.159 1.00 37.47 346 LYS A C 1
ATOM 2728 O O . LYS A 1 346 ? 16.976 34.490 13.029 1.00 37.47 346 LYS A O 1
ATOM 2733 N N . LYS A 1 347 ? 18.508 35.521 11.747 1.00 40.16 347 LYS A N 1
ATOM 2734 C CA . LYS A 1 347 ? 18.249 36.879 12.256 1.00 40.16 347 LYS A CA 1
ATOM 2735 C C . LYS A 1 347 ? 18.041 37.963 11.188 1.00 40.16 347 LYS A C 1
ATOM 2737 O O . LYS A 1 347 ? 17.959 39.120 11.570 1.00 40.16 347 LYS A O 1
ATOM 2742 N N . GLU A 1 348 ? 17.906 37.614 9.907 1.00 42.88 348 GLU A N 1
ATOM 2743 C CA . GLU A 1 348 ? 17.679 38.598 8.824 1.00 42.88 348 GLU A CA 1
ATOM 2744 C C . GLU A 1 348 ? 16.734 38.127 7.698 1.00 42.88 348 GLU A C 1
ATOM 2746 O O . GLU A 1 348 ? 16.818 38.586 6.563 1.00 42.88 348 GLU A O 1
ATOM 2751 N N . ILE A 1 349 ? 15.793 37.235 8.006 1.00 37.94 349 ILE A N 1
ATOM 2752 C CA . ILE A 1 349 ? 14.587 36.977 7.199 1.00 37.94 349 ILE A CA 1
ATOM 2753 C C . ILE A 1 349 ? 13.452 36.757 8.192 1.00 37.94 349 ILE A C 1
ATOM 2755 O O . ILE A 1 349 ? 12.337 37.254 7.933 1.00 37.94 349 ILE A O 1
#

Solvent-accessible surface area (backbone atoms only — not comparable to full-atom values): 19348 Å² total; per-residue (Å²): 126,35,47,28,40,21,37,39,22,36,44,69,91,44,48,58,54,61,52,46,53,33,40,41,30,51,39,35,76,70,69,41,58,47,36,38,33,62,60,28,71,92,71,66,52,65,39,58,41,50,56,47,70,88,53,91,47,24,48,51,40,36,77,68,69,74,44,57,74,73,68,20,59,43,75,43,97,79,63,29,32,36,31,35,59,56,89,50,69,78,67,53,59,90,68,54,71,70,57,50,52,55,50,54,62,54,49,38,77,77,32,59,28,36,41,35,32,43,29,62,29,84,46,72,64,29,51,51,39,51,74,71,24,57,29,34,41,37,38,19,34,45,42,72,75,32,36,54,26,33,24,51,48,48,53,52,36,48,74,73,71,34,45,70,77,24,33,32,39,25,50,44,81,74,57,95,85,51,55,52,71,70,55,48,26,65,70,38,74,38,55,75,58,36,65,27,44,52,51,72,60,53,58,51,15,35,76,70,27,34,45,33,54,72,68,40,56,81,38,69,38,24,47,32,46,51,52,32,43,52,52,51,50,54,53,53,54,53,49,58,52,54,64,71,69,56,69,84,71,63,58,67,58,48,54,59,50,51,52,53,50,51,53,55,52,52,62,63,66,70,71,65,93,69,95,78,65,80,66,57,59,57,52,54,58,52,52,59,57,46,53,62,49,47,57,53,50,60,68,55,67,75,64,87,74,88,80,61,80,74,52,54,66,56,47,54,64,53,49,56,59,49,48,59,53,52,52,54,52,50,55,63,73,68,65,78,83,67,74,71,67,68,69,69,65,80,78,81,126

Foldseek 3Di:
DAAEEEEAFAAPPLCLLLLLQLLQLLCVVVVAFEEEEELPLVAWCNCLLQVCPQPPQACLCVQVVNDDLVSQFDQGPSRGTYHTHGPDVVSSPPRDSVSVLVSVVVCSVVGNYYYYSFDHRDDPSNLSSLLSHQEYEYEFEQDPVRLLRLLVSLVSSVVSVHHYPFYEHEQPPPDPPGHDLVRSCVNNVGHYLFYAHRFVLSVVSSVVSHRSCVVPVPGSRNVRSSSSSVVVVVVVVVVVVVVVPDDPPPVVVVVVVVVVVVVVVVVVVPPDDDDDDPPVVVVVVVVVVVVVVVVVVVVVVVDDDDDDVVVVVVVVVVVVVVVVVVVVVVVVVPPDPPPVVVVVPPPPD

Mean predicted aligned error: 15.34 Å

Radius of gyration: 25.57 Å; Cα contacts (8 Å, |Δi|>4): 497; chains: 1; bounding box: 65×73×63 Å

Secondary structure (DSSP, 8-state):
--EEEEEEESSTTSSHHHHHHHHHHHHHHTT--EEEEE---SS--HHHHTT--S-SS-HHHHHTTSS-GGGG-EEPTTS-EEE---S-HHHHTT--HHHHHHHHHHHTTT-SEEEEEEEESSSHHHHHHHHH-SEEEEEE-SSHHHHHHHHHHHHHHHHTT-EEEEEEEEEETS-TTPPPHHHHHHHHTS-EEEEEEP-HHHHHHHHTTS-HHHH-TTSHHHHHHHHHHHHHHHHHHHHHHHHHHS-TTTHHHHHHHHHHHHHHHHHHHSSS-----HHHHHHHHHHHHHHHHHHHHHTTTTS-----HHHHHHHHHHHHHHHHHHHHHHHHHSS---TTGGGSSTT--